Protein AF-A0A3F2RS57-F1 (afdb_monomer_lite)

Radius of gyration: 33.53 Å; chains: 1; bounding box: 95×56×109 Å

Secondary structure (DSSP, 8-state):
------------PPP--PPPGGGGGTTTHHHHHHHHHHHHHHHTSPPTTTT----PPP------PPPHHHHHHHHHHHHHSS-SPPPPHHHHTTSSGGGGTS-EEE-S--TT--TTSHHHHHHTSS---S---EEE-----PPPPEESSHHHHHHHHHHHTT-----PPP------------S--BTTHHHHHHHHHHHHHHTT---------GGGSSSHHHHHHHHHHH-SEEEEESSGGGGGGGGSPTT-EEEEEEPPTTT----HHHHHHHHTT-EEEEEE-EE-STT--EE-S-HHHHHHHHHHHHHHHHS---THHHH--------

Structure (mmCIF, N/CA/C/O backbone):
data_AF-A0A3F2RS57-F1
#
_entry.id   AF-A0A3F2RS57-F1
#
loop_
_atom_site.group_PDB
_atom_site.id
_atom_site.type_symbol
_atom_site.label_atom_id
_atom_site.label_alt_id
_atom_site.label_comp_id
_atom_site.label_asym_id
_atom_site.label_entity_id
_atom_site.label_seq_id
_atom_site.pdbx_PDB_ins_code
_atom_site.Cartn_x
_atom_site.Cartn_y
_atom_site.Cartn_z
_atom_site.occupancy
_atom_site.B_iso_or_equiv
_atom_site.auth_seq_id
_atom_site.auth_comp_id
_atom_site.auth_asym_id
_atom_site.auth_atom_id
_atom_site.pdbx_PDB_model_num
ATOM 1 N N . MET A 1 1 ? 60.320 33.462 55.297 1.00 36.06 1 MET A N 1
ATOM 2 C CA . MET A 1 1 ? 61.755 33.841 55.290 1.00 36.06 1 MET A CA 1
ATOM 3 C C . MET A 1 1 ? 62.545 32.790 56.055 1.00 36.06 1 MET A C 1
ATOM 5 O O . MET A 1 1 ? 61.996 32.330 57.049 1.00 36.06 1 MET A O 1
ATOM 9 N N . PRO A 1 2 ? 63.833 32.545 55.740 1.00 57.44 2 PRO A N 1
ATOM 10 C CA . PRO A 1 2 ? 64.515 32.447 54.433 1.00 57.44 2 PRO A CA 1
ATOM 11 C C . PRO A 1 2 ? 64.756 30.936 54.112 1.00 57.44 2 PRO A C 1
ATOM 13 O O . PRO A 1 2 ? 64.094 30.117 54.735 1.00 57.44 2 PRO A O 1
ATOM 16 N N . LYS A 1 3 ? 65.599 30.412 53.204 1.00 36.00 3 LYS A N 1
ATOM 17 C CA . LYS A 1 3 ? 66.447 30.862 52.063 1.00 36.00 3 LYS A CA 1
ATOM 18 C C . LYS A 1 3 ? 65.965 30.051 50.821 1.00 36.00 3 LYS A C 1
ATOM 20 O O . LYS A 1 3 ? 65.292 29.049 51.019 1.00 36.00 3 LYS A O 1
ATOM 25 N N . ALA A 1 4 ? 66.136 30.383 49.537 1.00 41.25 4 ALA A N 1
ATOM 26 C CA . ALA A 1 4 ? 67.162 31.093 48.757 1.00 41.25 4 ALA A CA 1
ATOM 27 C C . ALA A 1 4 ? 68.444 30.280 48.449 1.00 41.25 4 ALA A C 1
ATOM 29 O O . ALA A 1 4 ? 69.416 30.335 49.198 1.00 41.25 4 ALA A O 1
ATOM 30 N N . GLN A 1 5 ? 68.469 29.607 47.289 1.00 46.50 5 GLN A N 1
ATOM 31 C CA . GLN A 1 5 ? 69.702 29.260 46.570 1.00 46.50 5 GLN A CA 1
ATOM 32 C C . GLN A 1 5 ? 69.451 29.277 45.051 1.00 46.50 5 GLN A C 1
ATOM 34 O O . GLN A 1 5 ? 68.443 28.762 44.575 1.00 46.50 5 GLN A O 1
ATOM 39 N N . GLN A 1 6 ? 70.339 29.940 44.309 1.00 44.00 6 GLN A N 1
ATOM 40 C CA . GLN A 1 6 ? 70.284 30.103 42.851 1.00 44.00 6 GLN A CA 1
ATOM 41 C C . GLN A 1 6 ? 71.063 28.977 42.163 1.00 44.00 6 GLN A C 1
ATOM 43 O O . GLN A 1 6 ? 72.099 28.566 42.684 1.00 44.00 6 GLN A O 1
ATOM 48 N N . GLN A 1 7 ? 70.674 28.589 40.943 1.00 44.72 7 GLN A N 1
ATOM 49 C CA . GLN A 1 7 ? 71.626 27.990 40.006 1.00 44.72 7 GLN A CA 1
ATOM 50 C C . GLN A 1 7 ? 71.399 28.442 38.552 1.00 44.72 7 GLN A C 1
ATOM 52 O O . GLN A 1 7 ? 70.315 28.341 37.990 1.00 44.72 7 GLN A O 1
ATOM 57 N N . GLN A 1 8 ? 72.485 29.012 38.038 1.00 43.06 8 GLN A N 1
ATOM 58 C CA . GLN A 1 8 ? 72.816 29.601 36.739 1.00 43.06 8 GLN A CA 1
ATOM 59 C C . GLN A 1 8 ? 72.055 29.163 35.472 1.00 43.06 8 GLN A C 1
ATOM 61 O O . GLN A 1 8 ? 71.866 27.985 35.187 1.00 43.06 8 GLN A O 1
ATOM 66 N N . GLN A 1 9 ? 71.785 30.168 34.630 1.00 38.28 9 GLN A N 1
ATOM 67 C CA . GLN A 1 9 ? 71.567 30.022 33.188 1.00 38.28 9 GLN A CA 1
ATOM 68 C C . GLN A 1 9 ? 72.871 29.639 32.467 1.00 38.28 9 GLN A C 1
ATOM 70 O O . GLN A 1 9 ? 73.949 30.108 32.834 1.00 38.28 9 GLN A O 1
ATOM 75 N N . GLN A 1 10 ? 72.753 28.900 31.363 1.00 41.53 10 GLN A N 1
ATOM 76 C CA . GLN A 1 10 ? 73.762 28.867 30.304 1.00 41.53 10 GLN A CA 1
ATOM 77 C C . GLN A 1 10 ? 73.056 28.934 28.945 1.00 41.53 10 GLN A C 1
ATOM 79 O O . GLN A 1 10 ? 72.189 28.111 28.647 1.00 41.53 10 GLN A O 1
ATOM 84 N N . GLU A 1 11 ? 73.392 29.939 28.139 1.00 37.91 11 GLU A N 1
ATOM 85 C CA . GLU A 1 11 ? 72.826 30.126 26.802 1.00 37.91 11 GLU A CA 1
ATOM 86 C C . GLU A 1 11 ? 73.312 29.043 25.828 1.00 37.91 11 GLU A C 1
ATOM 88 O O . GLU A 1 11 ? 74.480 28.651 25.834 1.00 37.91 11 GLU A O 1
ATOM 93 N N . LYS A 1 12 ? 72.427 28.607 24.925 1.00 41.34 12 LYS A N 1
ATOM 94 C CA . LYS A 1 12 ? 72.785 27.814 23.742 1.00 41.34 12 LYS A CA 1
ATOM 95 C C . LYS A 1 12 ? 72.297 28.529 22.487 1.00 41.34 12 LYS A C 1
ATOM 97 O O . LYS A 1 12 ? 71.120 28.859 22.375 1.00 41.34 12 LYS A O 1
ATOM 102 N N . GLN A 1 13 ? 73.219 28.765 21.557 1.00 39.66 13 GLN A N 1
ATOM 103 C CA . GLN A 1 13 ? 72.961 29.463 20.297 1.00 39.66 13 GLN A CA 1
ATOM 104 C C . GLN A 1 13 ? 72.002 28.679 19.376 1.00 39.66 13 GLN A C 1
ATOM 106 O O . GLN A 1 13 ? 72.005 27.444 19.401 1.00 39.66 13 GLN A O 1
ATOM 111 N N . PRO A 1 14 ? 71.212 29.366 18.527 1.00 42.69 14 PRO A N 1
ATOM 112 C CA . PRO A 1 14 ? 70.290 28.718 17.601 1.00 42.69 14 PRO A CA 1
ATOM 113 C C . PRO A 1 14 ? 71.031 28.073 16.421 1.00 42.69 14 PRO A C 1
ATOM 115 O O . PRO A 1 14 ? 71.817 28.710 15.720 1.00 42.69 14 PRO A O 1
ATOM 118 N N . GLN A 1 15 ? 70.747 26.794 16.179 1.00 43.09 15 GLN A N 1
ATOM 119 C CA . GLN A 1 15 ? 71.392 25.999 15.137 1.00 43.09 15 GLN A CA 1
ATOM 120 C C . GLN A 1 15 ? 70.701 26.215 13.778 1.00 43.09 15 GLN A C 1
ATOM 122 O O . GLN A 1 15 ? 69.497 26.015 13.626 1.00 43.09 15 GLN A O 1
ATOM 127 N N . GLN A 1 16 ? 71.470 26.651 12.780 1.00 44.34 16 GLN A N 1
ATOM 128 C CA . GLN A 1 16 ? 70.960 27.087 11.478 1.00 44.34 16 GLN A CA 1
ATOM 129 C C . GLN A 1 16 ? 70.598 25.880 10.586 1.00 44.34 16 GLN A C 1
ATOM 131 O O . GLN A 1 16 ? 71.472 25.239 9.999 1.00 44.34 16 GLN A O 1
ATOM 136 N N . ASN A 1 17 ? 69.305 25.555 10.480 1.00 45.09 17 ASN A N 1
ATOM 137 C CA . ASN A 1 17 ? 68.828 24.414 9.690 1.00 45.09 17 ASN A CA 1
ATOM 138 C C . ASN A 1 17 ? 69.046 24.621 8.181 1.00 45.09 17 ASN A C 1
ATOM 140 O O . ASN A 1 17 ? 68.380 25.436 7.543 1.00 45.09 17 ASN A O 1
ATOM 144 N N . ARG A 1 18 ? 69.940 23.818 7.588 1.00 46.75 18 ARG A N 1
ATOM 145 C CA . ARG A 1 18 ? 70.064 23.674 6.131 1.00 46.75 18 ARG A CA 1
ATOM 146 C C . ARG A 1 18 ? 68.940 22.781 5.608 1.00 46.75 18 ARG A C 1
ATOM 148 O O . ARG A 1 18 ? 68.844 21.620 6.000 1.00 46.75 18 ARG A O 1
ATOM 155 N N . THR A 1 19 ? 68.122 23.294 4.694 1.00 49.72 19 THR A N 1
ATOM 156 C CA . THR A 1 19 ? 67.094 22.500 4.011 1.00 49.72 19 THR A CA 1
ATOM 157 C C . THR A 1 19 ? 67.734 21.473 3.062 1.00 49.72 19 THR A C 1
ATOM 159 O O . THR A 1 19 ? 68.654 21.809 2.310 1.00 49.72 19 THR A O 1
ATOM 162 N N . PRO A 1 20 ? 67.290 20.203 3.078 1.00 48.12 20 PRO A N 1
ATOM 163 C CA . PRO A 1 20 ? 67.922 19.149 2.293 1.00 48.12 20 PRO A CA 1
ATOM 164 C C . PRO A 1 20 ? 67.425 19.148 0.833 1.00 48.12 20 PRO A C 1
ATOM 166 O O . PRO A 1 20 ? 66.230 19.232 0.553 1.00 48.12 20 PRO A O 1
ATOM 169 N N . ARG A 1 21 ? 68.362 19.018 -0.117 1.00 50.19 21 ARG A N 1
ATOM 170 C CA . ARG A 1 21 ? 68.172 19.240 -1.571 1.00 50.19 21 ARG A CA 1
ATOM 171 C C . ARG A 1 21 ? 67.179 18.315 -2.308 1.00 50.19 21 ARG A C 1
ATOM 173 O O . ARG A 1 21 ? 66.952 18.530 -3.493 1.00 50.19 21 ARG A O 1
ATOM 180 N N . TRP A 1 22 ? 66.582 17.314 -1.661 1.00 46.69 22 TRP A N 1
ATOM 181 C CA . TRP A 1 22 ? 65.703 16.333 -2.325 1.00 46.69 22 TRP A CA 1
ATOM 182 C C . TRP A 1 22 ? 64.277 16.841 -2.599 1.00 46.69 22 TRP A C 1
ATOM 184 O O . TRP A 1 22 ? 63.597 16.308 -3.472 1.00 46.69 22 TRP A O 1
ATOM 194 N N . ILE A 1 23 ? 63.837 17.913 -1.930 1.00 48.78 23 ILE A N 1
ATOM 195 C CA . ILE A 1 23 ? 62.472 18.458 -2.077 1.00 48.78 23 ILE A CA 1
ATOM 196 C C . ILE A 1 23 ? 62.206 19.019 -3.494 1.00 48.78 23 ILE A C 1
ATOM 198 O O . ILE A 1 23 ? 61.062 19.035 -3.943 1.00 48.78 23 ILE A O 1
ATOM 202 N N . GLN A 1 24 ? 63.241 19.403 -4.254 1.00 49.84 24 GLN A N 1
ATOM 203 C CA . GLN A 1 24 ? 63.070 19.924 -5.621 1.00 49.84 24 GLN A CA 1
ATOM 204 C C . GLN A 1 24 ? 62.704 18.861 -6.677 1.00 49.84 24 GLN A C 1
ATOM 206 O O . GLN A 1 24 ? 62.283 19.231 -7.769 1.00 49.84 24 GLN A O 1
ATOM 211 N N . LEU A 1 25 ? 62.798 17.559 -6.372 1.00 49.66 25 LEU A N 1
ATOM 212 C CA . LEU A 1 25 ? 62.450 16.489 -7.323 1.00 49.66 25 LEU A CA 1
ATOM 213 C C . LEU A 1 25 ? 60.965 16.082 -7.307 1.00 49.66 25 LEU A C 1
ATOM 215 O O . LEU A 1 25 ? 60.501 15.461 -8.260 1.00 49.66 25 LEU A O 1
ATOM 219 N N . LEU A 1 26 ? 60.195 16.456 -6.278 1.00 49.38 26 LEU A N 1
ATOM 220 C CA . LEU A 1 26 ? 58.795 16.024 -6.127 1.00 49.38 26 LEU A CA 1
ATOM 221 C C . LEU A 1 26 ? 57.762 16.925 -6.828 1.00 49.38 26 LEU A C 1
ATOM 223 O O . LEU A 1 26 ? 56.615 16.519 -6.987 1.00 49.38 26 LEU A O 1
ATOM 227 N N . ILE A 1 27 ? 58.150 18.123 -7.280 1.00 52.56 27 ILE A N 1
ATOM 228 C CA . ILE A 1 27 ? 57.220 19.102 -7.879 1.00 52.56 27 ILE A CA 1
ATOM 229 C C . ILE A 1 27 ? 57.156 18.981 -9.417 1.00 52.56 27 ILE A C 1
ATOM 231 O O . ILE A 1 27 ? 56.137 19.311 -10.018 1.00 52.56 27 ILE A O 1
ATOM 235 N N . GLY A 1 28 ? 58.199 18.452 -10.072 1.00 48.34 28 GLY A N 1
ATOM 236 C CA . GLY A 1 28 ? 58.236 18.295 -11.538 1.00 48.34 28 GLY A CA 1
ATOM 237 C C . GLY A 1 28 ? 57.510 17.055 -12.085 1.00 48.34 28 GLY A C 1
ATOM 238 O O . GLY A 1 28 ? 56.995 17.084 -13.201 1.00 48.34 28 GLY A O 1
ATOM 239 N N . GLY A 1 29 ? 57.437 15.971 -11.306 1.00 54.91 29 GLY A N 1
ATOM 240 C CA . GLY A 1 29 ? 56.865 14.686 -11.739 1.00 54.91 29 GLY A CA 1
ATOM 241 C C . GLY A 1 29 ? 55.385 14.716 -12.172 1.00 54.91 29 GLY A C 1
ATOM 242 O O . GLY A 1 29 ? 55.075 14.186 -13.243 1.00 54.91 29 GLY A O 1
ATOM 243 N N . PRO A 1 30 ? 54.459 15.340 -11.411 1.00 61.44 30 PRO A N 1
ATOM 244 C CA . PRO A 1 30 ? 53.021 15.257 -11.700 1.00 61.44 30 PRO A CA 1
ATOM 245 C C . PRO A 1 30 ? 52.613 15.900 -13.032 1.00 61.44 30 PRO A C 1
ATOM 247 O O . PRO A 1 30 ? 51.703 15.414 -13.708 1.00 61.44 30 PRO A O 1
ATOM 250 N N . VAL A 1 31 ? 53.300 16.975 -13.434 1.00 65.94 31 VAL A N 1
ATOM 251 C CA . VAL A 1 31 ? 52.982 17.731 -14.657 1.00 65.94 31 VAL A CA 1
ATOM 252 C C . VAL A 1 31 ? 53.364 16.928 -15.901 1.00 65.94 31 VAL A C 1
ATOM 254 O O . VAL A 1 31 ? 52.567 16.818 -16.830 1.00 65.94 31 VAL A O 1
ATOM 257 N N . VAL A 1 32 ? 54.544 16.297 -15.898 1.00 66.44 32 VAL A N 1
ATOM 258 C CA . VAL A 1 32 ? 55.024 15.479 -17.026 1.00 66.44 32 VAL A CA 1
ATOM 259 C C . VAL A 1 32 ? 54.129 14.255 -17.245 1.00 66.44 32 VAL A C 1
ATOM 261 O O . VAL A 1 32 ? 53.768 13.957 -18.383 1.00 66.44 32 VAL A O 1
ATOM 264 N N . ILE A 1 33 ? 53.702 13.589 -16.165 1.00 70.31 33 ILE A N 1
ATOM 265 C CA . ILE A 1 33 ? 52.780 12.441 -16.237 1.00 70.31 33 ILE A CA 1
ATOM 266 C C . ILE A 1 33 ? 51.409 12.870 -16.785 1.00 70.31 33 ILE A C 1
ATOM 268 O O . ILE A 1 33 ? 50.858 12.193 -17.652 1.00 70.31 33 ILE A O 1
ATOM 272 N N . SER A 1 34 ? 50.887 14.020 -16.346 1.00 71.94 34 SER A N 1
ATOM 273 C CA . SER A 1 34 ? 49.603 14.558 -16.826 1.00 71.94 34 SER A CA 1
ATOM 274 C C . SER A 1 34 ? 49.615 14.870 -18.328 1.00 71.94 34 SER A C 1
ATOM 276 O O . SER A 1 34 ? 48.661 14.543 -19.033 1.00 71.94 34 SER A O 1
ATOM 278 N N . VAL A 1 35 ? 50.708 15.449 -18.842 1.00 74.75 35 VAL A N 1
ATOM 279 C CA . VAL A 1 35 ? 50.864 15.748 -20.277 1.00 74.75 35 VAL A CA 1
ATOM 280 C C . VAL A 1 35 ? 50.983 14.464 -21.108 1.00 74.75 35 VAL A C 1
ATOM 282 O O . VAL A 1 35 ? 50.328 14.346 -22.143 1.00 74.75 35 VAL A O 1
ATOM 285 N N . LEU A 1 36 ? 51.746 13.469 -20.640 1.00 72.81 36 LEU A N 1
ATOM 286 C CA . LEU A 1 36 ? 51.859 12.163 -21.304 1.00 72.81 36 LEU A CA 1
ATOM 287 C C . LEU A 1 36 ? 50.520 11.414 -21.357 1.00 72.81 36 LEU A C 1
ATOM 289 O O . LEU A 1 36 ? 50.170 10.870 -22.404 1.00 72.81 36 LEU A O 1
ATOM 293 N N . MET A 1 37 ? 49.741 11.434 -20.271 1.00 74.88 37 MET A N 1
ATOM 294 C CA . MET A 1 37 ? 48.392 10.857 -20.244 1.00 74.88 37 MET A CA 1
ATOM 295 C C . MET A 1 37 ? 47.454 11.531 -21.252 1.00 74.88 37 MET A C 1
ATOM 297 O O . MET A 1 37 ? 46.731 10.829 -21.956 1.00 74.88 37 MET A O 1
ATOM 301 N N . PHE A 1 38 ? 47.495 12.862 -21.383 1.00 73.94 38 PHE A N 1
ATOM 302 C CA . PHE A 1 38 ? 46.682 13.588 -22.368 1.00 73.94 38 PHE A CA 1
ATOM 303 C C . PHE A 1 38 ? 47.055 13.256 -23.819 1.00 73.94 38 PHE A C 1
ATOM 305 O O . PHE A 1 38 ? 46.165 13.077 -24.650 1.00 73.94 38 PHE A O 1
ATOM 312 N N . ILE A 1 39 ? 48.350 13.129 -24.128 1.00 73.56 39 ILE A N 1
ATOM 313 C CA . ILE A 1 39 ? 48.823 12.741 -25.469 1.00 73.56 39 ILE A CA 1
ATOM 314 C C . ILE A 1 39 ? 48.379 11.308 -25.800 1.00 73.56 39 ILE A C 1
ATOM 316 O O . ILE A 1 39 ? 47.852 11.069 -26.887 1.00 73.56 39 ILE A O 1
ATOM 320 N N . LEU A 1 40 ? 48.513 10.372 -24.853 1.00 72.31 40 LEU A N 1
ATOM 321 C CA . LEU A 1 40 ? 48.068 8.985 -25.027 1.00 72.31 40 LEU A CA 1
ATOM 322 C C . LEU A 1 40 ? 46.546 8.883 -25.222 1.00 72.31 40 LEU A C 1
ATOM 324 O O . LEU A 1 40 ? 46.099 8.147 -26.105 1.00 72.31 40 LEU A O 1
ATOM 328 N N . LEU A 1 41 ? 45.754 9.668 -24.481 1.00 68.81 41 LEU A N 1
ATOM 329 C CA . LEU A 1 41 ? 44.302 9.751 -24.681 1.00 68.81 41 LEU A CA 1
ATOM 330 C C . LEU A 1 41 ? 43.946 10.270 -26.082 1.00 68.81 41 LEU A C 1
ATOM 332 O O . LEU A 1 41 ? 43.021 9.760 -26.711 1.00 68.81 41 LEU A O 1
ATOM 336 N N . TRP A 1 42 ? 44.698 11.249 -26.594 1.00 63.44 42 TRP A N 1
ATOM 337 C CA . TRP A 1 42 ? 44.465 11.818 -27.923 1.00 63.44 42 TRP A CA 1
ATOM 338 C C . TRP A 1 42 ? 44.788 10.823 -29.047 1.00 63.44 42 TRP A C 1
ATOM 340 O O . TRP A 1 42 ? 44.065 10.767 -30.039 1.00 63.44 42 TRP A O 1
ATOM 350 N N . THR A 1 43 ? 45.826 9.994 -28.885 1.00 70.00 43 THR A N 1
ATOM 351 C CA . THR A 1 43 ? 46.166 8.931 -29.853 1.00 70.00 43 THR A CA 1
ATOM 352 C C . THR A 1 43 ? 45.224 7.723 -29.820 1.00 70.00 43 THR A C 1
ATOM 354 O O . THR A 1 43 ? 45.197 6.957 -30.778 1.00 70.00 43 THR A O 1
ATOM 357 N N . MET A 1 44 ? 44.444 7.558 -28.747 1.00 61.25 44 MET A N 1
ATOM 358 C CA . MET A 1 44 ? 43.451 6.483 -28.595 1.00 61.25 44 MET A CA 1
ATOM 359 C C . MET A 1 44 ? 42.048 6.867 -29.094 1.00 61.25 44 MET A C 1
ATOM 361 O O . MET A 1 44 ? 41.158 6.018 -29.139 1.00 61.25 44 MET A O 1
ATOM 365 N N . LEU A 1 45 ? 41.828 8.122 -29.503 1.00 55.78 45 LEU A N 1
ATOM 366 C CA . LEU A 1 45 ? 40.592 8.524 -30.175 1.00 55.78 45 LEU A CA 1
ATOM 367 C C . LEU A 1 45 ? 40.587 7.996 -31.623 1.00 55.78 45 LEU A C 1
ATOM 369 O O . LEU A 1 45 ? 41.501 8.327 -32.383 1.00 55.78 45 LEU A O 1
ATOM 373 N N . PRO A 1 46 ? 39.562 7.229 -32.053 1.00 53.47 46 PRO A N 1
ATOM 374 C CA . PRO A 1 46 ? 39.474 6.741 -33.426 1.00 53.47 46 PRO A CA 1
ATOM 375 C C . PRO A 1 46 ? 39.526 7.896 -34.431 1.00 53.47 46 PRO A C 1
ATOM 377 O O . PRO A 1 46 ? 38.752 8.854 -34.344 1.00 53.47 46 PRO A O 1
ATOM 380 N N . GLY A 1 47 ? 40.436 7.805 -35.403 1.00 52.84 47 GLY A N 1
ATOM 381 C CA . GLY A 1 47 ? 40.627 8.851 -36.403 1.00 52.84 47 GLY A CA 1
ATOM 382 C C . GLY A 1 47 ? 39.334 9.159 -37.167 1.00 52.84 47 GLY A C 1
ATOM 383 O O . GLY A 1 47 ? 38.664 8.256 -37.669 1.00 52.84 47 GLY A O 1
ATOM 384 N N . ARG A 1 48 ? 39.005 10.451 -37.319 1.00 50.56 48 ARG A N 1
ATOM 385 C CA . ARG A 1 48 ? 37.809 10.961 -38.032 1.00 50.56 48 ARG A CA 1
ATOM 386 C C . ARG A 1 48 ? 37.822 10.726 -39.563 1.00 50.56 48 ARG A C 1
ATOM 388 O O . ARG A 1 48 ? 37.269 11.524 -40.313 1.00 50.56 48 ARG A O 1
ATOM 395 N N . GLN A 1 49 ? 38.441 9.650 -40.045 1.00 47.41 49 GLN A N 1
ATOM 396 C CA . GLN A 1 49 ? 38.533 9.296 -41.468 1.00 47.41 49 GLN A CA 1
ATOM 397 C C . GLN A 1 49 ? 37.613 8.136 -41.894 1.00 47.41 49 GLN A C 1
ATOM 399 O O . GLN A 1 49 ? 37.498 7.877 -43.086 1.00 47.41 49 GLN A O 1
ATOM 404 N N . SER A 1 50 ? 36.865 7.510 -40.975 1.00 43.59 50 SER A N 1
ATOM 405 C CA . SER A 1 50 ? 35.893 6.448 -41.322 1.00 43.59 50 SER A CA 1
ATOM 406 C C . SER A 1 50 ? 34.541 6.960 -41.877 1.00 43.59 50 SER A C 1
ATOM 408 O O . SER A 1 50 ? 33.646 6.177 -42.171 1.00 43.59 50 SER A O 1
ATOM 410 N N . LEU A 1 51 ? 34.356 8.279 -42.040 1.00 47.47 51 LEU A N 1
ATOM 411 C CA . LEU A 1 51 ? 33.071 8.894 -42.440 1.00 47.47 51 LEU A CA 1
ATOM 412 C C . LEU A 1 51 ? 32.949 9.252 -43.937 1.00 47.47 51 LEU A C 1
ATOM 414 O O . LEU A 1 51 ? 32.096 10.056 -44.308 1.00 47.47 51 LEU A O 1
ATOM 418 N N . ARG A 1 52 ? 33.773 8.661 -44.815 1.00 46.00 52 ARG A N 1
ATOM 419 C CA . ARG A 1 52 ? 33.591 8.726 -46.284 1.00 46.00 52 ARG A CA 1
ATOM 420 C C . ARG A 1 52 ? 33.877 7.396 -46.989 1.00 46.00 52 ARG A C 1
ATOM 422 O O . ARG A 1 52 ? 34.616 7.344 -47.967 1.00 46.00 52 ARG A O 1
ATOM 429 N N . GLY A 1 53 ? 33.235 6.327 -46.525 1.00 35.97 53 GLY A N 1
ATOM 430 C CA . GLY A 1 53 ? 32.952 5.177 -47.382 1.00 35.97 53 GLY A CA 1
ATOM 431 C C . GLY A 1 53 ? 31.686 5.450 -48.191 1.00 35.97 53 GLY A C 1
ATOM 432 O O . GLY A 1 53 ? 30.591 5.379 -47.639 1.00 35.97 53 GLY A O 1
ATOM 433 N N . VAL A 1 54 ? 31.814 5.770 -49.483 1.00 48.16 54 VAL A N 1
ATOM 434 C CA . VAL A 1 54 ? 30.663 5.755 -50.403 1.00 48.16 54 VAL A CA 1
ATOM 435 C C . VAL A 1 54 ? 30.343 4.294 -50.693 1.00 48.16 54 VAL A C 1
ATOM 437 O O . VAL A 1 54 ? 30.922 3.684 -51.588 1.00 48.16 54 VAL A O 1
ATOM 440 N N . ILE A 1 55 ? 29.456 3.721 -49.885 1.00 39.75 55 ILE A N 1
ATOM 441 C CA . ILE A 1 55 ? 28.876 2.405 -50.136 1.00 39.75 55 ILE A CA 1
ATOM 442 C C . ILE A 1 55 ? 27.619 2.644 -50.968 1.00 39.75 55 ILE A C 1
ATOM 444 O O . ILE A 1 55 ? 26.657 3.239 -50.482 1.00 39.75 55 ILE A O 1
ATOM 448 N N . SER A 1 56 ? 27.638 2.210 -52.230 1.00 41.56 56 SER A N 1
ATOM 449 C CA . SER A 1 56 ? 26.427 2.145 -53.050 1.00 41.56 56 SER A CA 1
ATOM 450 C C . SER A 1 56 ? 25.376 1.319 -52.305 1.00 41.56 56 SER A C 1
ATOM 452 O O . SER A 1 56 ? 25.725 0.240 -51.817 1.00 41.56 56 SER A O 1
ATOM 454 N N . PRO A 1 57 ? 24.118 1.780 -52.192 1.00 38.66 57 PRO A N 1
ATOM 455 C CA . PRO A 1 57 ? 23.108 1.017 -51.479 1.00 38.66 57 PRO A CA 1
ATOM 456 C C . PRO A 1 57 ? 22.937 -0.341 -52.174 1.00 38.66 57 PRO A C 1
ATOM 458 O O . PRO A 1 57 ? 22.723 -0.364 -53.391 1.00 38.66 57 PRO A O 1
ATOM 461 N N . PRO A 1 58 ? 23.028 -1.476 -51.454 1.00 44.34 58 PRO A N 1
ATOM 462 C CA . PRO A 1 58 ? 22.506 -2.715 -51.999 1.00 44.34 58 PRO A CA 1
ATOM 463 C C . PRO A 1 58 ? 21.019 -2.491 -52.265 1.00 44.34 58 PRO A C 1
ATOM 465 O O . PRO A 1 58 ? 20.330 -1.882 -51.443 1.00 44.34 58 PRO A O 1
ATOM 468 N N . THR A 1 59 ? 20.530 -2.959 -53.412 1.00 43.03 59 THR A N 1
ATOM 469 C CA . THR A 1 59 ? 19.110 -2.890 -53.765 1.00 43.03 59 THR A CA 1
ATOM 470 C C . THR A 1 59 ? 18.332 -3.801 -52.822 1.00 43.03 59 THR A C 1
ATOM 472 O O . THR A 1 59 ? 18.089 -4.971 -53.115 1.00 43.03 59 THR A O 1
ATOM 475 N N . LEU A 1 60 ? 18.010 -3.272 -51.644 1.00 40.94 60 LEU A N 1
ATOM 476 C CA . LEU A 1 60 ? 17.209 -3.938 -50.640 1.00 40.94 60 LEU A CA 1
ATOM 477 C C . LEU A 1 60 ? 15.827 -4.139 -51.250 1.00 40.94 60 LEU A C 1
ATOM 479 O O . LEU A 1 60 ? 15.088 -3.184 -51.484 1.00 40.94 60 LEU A O 1
ATOM 483 N N . LEU A 1 61 ? 15.497 -5.400 -51.521 1.00 40.75 61 LEU A N 1
ATOM 484 C CA . LEU A 1 61 ? 14.112 -5.807 -51.649 1.00 40.75 61 LEU A CA 1
ATOM 485 C C . LEU A 1 61 ? 13.507 -5.595 -50.260 1.00 40.75 61 LEU A C 1
ATOM 487 O O . LEU A 1 61 ? 13.669 -6.433 -49.374 1.00 40.75 61 LEU A O 1
ATOM 491 N N . GLU A 1 62 ? 12.924 -4.416 -50.058 1.00 42.47 62 GLU A N 1
ATOM 492 C CA . GLU A 1 62 ? 12.385 -3.950 -48.786 1.00 42.47 62 GLU A CA 1
ATOM 493 C C . GLU A 1 62 ? 11.126 -4.760 -48.464 1.00 42.47 62 GLU A C 1
ATOM 495 O O . GLU A 1 62 ? 9.990 -4.357 -48.702 1.00 42.47 62 GLU A O 1
ATOM 500 N N . SER A 1 63 ? 11.345 -5.983 -47.978 1.00 46.09 63 SER A N 1
ATOM 501 C CA . SER A 1 63 ? 10.296 -6.813 -47.416 1.00 46.09 63 SER A CA 1
ATOM 502 C C . SER A 1 63 ? 9.620 -6.011 -46.316 1.00 46.09 63 SER A C 1
ATOM 504 O O . SER A 1 63 ? 10.311 -5.559 -45.401 1.00 46.09 63 SER A O 1
ATOM 506 N N . HIS A 1 64 ? 8.294 -5.882 -46.394 1.00 50.59 64 HIS A N 1
ATOM 507 C CA . HIS A 1 64 ? 7.438 -5.310 -45.356 1.00 50.59 64 HIS A CA 1
ATOM 508 C C . HIS A 1 64 ? 7.506 -6.150 -44.063 1.00 50.59 64 HIS A C 1
ATOM 510 O O . HIS A 1 64 ? 6.549 -6.823 -43.686 1.00 50.59 64 HIS A O 1
ATOM 516 N N . LEU A 1 65 ? 8.655 -6.138 -43.390 1.00 53.41 65 LEU A N 1
ATOM 517 C CA . LEU A 1 65 ? 8.801 -6.602 -42.023 1.00 53.41 65 LEU A CA 1
ATOM 518 C C . LEU A 1 65 ? 8.089 -5.568 -41.149 1.00 53.41 65 LEU A C 1
ATOM 520 O O . LEU A 1 65 ? 8.478 -4.398 -41.169 1.00 53.41 65 LEU A O 1
ATOM 524 N N . PRO A 1 66 ? 7.019 -5.952 -40.437 1.00 57.72 66 PRO A N 1
ATOM 525 C CA . PRO A 1 66 ? 6.264 -5.000 -39.650 1.00 57.72 66 PRO A CA 1
ATOM 526 C C . PRO A 1 66 ? 7.136 -4.479 -38.504 1.00 57.72 66 PRO A C 1
ATOM 528 O O . PRO A 1 66 ? 7.676 -5.248 -37.709 1.00 57.72 66 PRO A O 1
ATOM 531 N N . ASP A 1 67 ? 7.279 -3.158 -38.443 1.00 74.50 67 ASP A N 1
ATOM 532 C CA . ASP A 1 67 ? 7.978 -2.469 -37.361 1.00 74.50 67 ASP A CA 1
ATOM 533 C C . ASP A 1 67 ? 7.314 -2.747 -35.999 1.00 74.50 67 ASP A C 1
ATOM 535 O O . ASP A 1 67 ? 6.095 -2.946 -35.918 1.00 74.50 67 ASP A O 1
ATOM 539 N N . LEU A 1 68 ? 8.103 -2.742 -34.918 1.00 67.44 68 LEU A N 1
ATOM 540 C CA . LEU A 1 68 ? 7.607 -3.075 -33.580 1.00 67.44 68 LEU A CA 1
ATOM 541 C C . LEU A 1 68 ? 6.458 -2.159 -33.149 1.00 67.44 68 LEU A C 1
ATOM 543 O O . LEU A 1 68 ? 5.476 -2.631 -32.572 1.00 67.44 68 LEU A O 1
ATOM 547 N N . HIS A 1 69 ? 6.550 -0.863 -33.457 1.00 67.12 69 HIS A N 1
ATOM 548 C CA . HIS A 1 69 ? 5.482 0.075 -33.145 1.00 67.12 69 HIS A CA 1
ATOM 549 C C . HIS A 1 69 ? 4.194 -0.288 -33.898 1.00 67.12 69 HIS A C 1
ATOM 551 O O . HIS A 1 69 ? 3.119 -0.287 -33.301 1.00 67.12 69 HIS A O 1
ATOM 557 N N . THR A 1 70 ? 4.290 -0.674 -35.173 1.00 71.44 70 THR A N 1
ATOM 558 C CA . THR A 1 70 ? 3.135 -1.092 -35.984 1.00 71.44 70 THR A CA 1
ATOM 559 C C . THR A 1 70 ? 2.443 -2.325 -35.403 1.00 71.44 70 THR A C 1
ATOM 561 O O . THR A 1 70 ? 1.224 -2.306 -35.257 1.00 71.44 70 THR A O 1
ATOM 564 N N . LEU A 1 71 ? 3.191 -3.355 -34.986 1.00 67.31 71 LEU A N 1
ATOM 565 C CA . LEU A 1 71 ? 2.616 -4.552 -34.348 1.00 67.31 71 LEU A CA 1
ATOM 566 C C . LEU A 1 71 ? 1.933 -4.243 -33.008 1.00 67.31 71 LEU A C 1
ATOM 568 O O . LEU A 1 71 ? 0.832 -4.727 -32.744 1.00 67.31 71 LEU A O 1
ATOM 572 N N . VAL A 1 72 ? 2.545 -3.394 -32.175 1.00 62.88 72 VAL A N 1
ATOM 573 C CA . VAL A 1 72 ? 1.953 -2.968 -30.895 1.00 62.88 72 VAL A CA 1
ATOM 574 C C . VAL A 1 72 ? 0.666 -2.162 -31.109 1.00 62.88 72 VAL A C 1
ATOM 576 O O . VAL A 1 72 ? -0.298 -2.345 -30.364 1.00 62.88 72 VAL A O 1
ATOM 579 N N . GLN A 1 73 ? 0.615 -1.289 -32.120 1.00 66.50 73 GLN A N 1
ATOM 580 C CA . GLN A 1 73 ? -0.595 -0.521 -32.439 1.00 66.50 73 GLN A CA 1
ATOM 581 C C . GLN A 1 73 ? -1.678 -1.386 -33.100 1.00 66.50 73 GLN A C 1
ATOM 583 O O . GLN A 1 73 ? -2.853 -1.213 -32.789 1.00 66.50 73 GLN A O 1
ATOM 588 N N . GLN A 1 74 ? -1.310 -2.350 -33.951 1.00 68.38 74 GLN A N 1
ATOM 589 C CA . GLN A 1 74 ? -2.266 -3.285 -34.547 1.00 68.38 74 GLN A CA 1
ATOM 590 C C . GLN A 1 74 ? -2.996 -4.088 -33.461 1.00 68.38 74 GLN A C 1
ATOM 592 O O . GLN A 1 74 ? -4.224 -4.057 -33.420 1.00 68.38 74 GLN A O 1
ATOM 597 N N . ARG A 1 75 ? -2.263 -4.697 -32.514 1.00 64.38 75 ARG A N 1
ATOM 598 C CA . ARG A 1 75 ? -2.873 -5.455 -31.406 1.00 64.38 75 ARG A CA 1
ATOM 599 C C . ARG A 1 75 ? -3.786 -4.588 -30.531 1.00 64.38 75 ARG A C 1
ATOM 601 O O . ARG A 1 75 ? -4.837 -5.042 -30.087 1.00 64.38 75 ARG A O 1
ATOM 608 N N . ARG A 1 76 ? -3.410 -3.323 -30.290 1.00 60.47 76 ARG A N 1
ATOM 609 C CA . ARG A 1 76 ? -4.277 -2.360 -29.586 1.00 60.47 76 ARG A CA 1
ATOM 610 C C . ARG A 1 76 ? -5.586 -2.139 -30.336 1.00 60.47 76 ARG A C 1
ATOM 612 O O . ARG A 1 76 ? -6.640 -2.197 -29.714 1.00 60.47 76 ARG A O 1
ATOM 619 N N . ASN A 1 77 ? -5.528 -1.930 -31.647 1.00 63.59 77 ASN A N 1
ATOM 620 C CA . ASN A 1 77 ? -6.722 -1.706 -32.458 1.00 63.59 77 ASN A CA 1
ATOM 621 C C . ASN A 1 77 ? -7.611 -2.960 -32.517 1.00 63.59 77 ASN A C 1
ATOM 623 O O . ASN A 1 77 ? -8.820 -2.841 -32.359 1.00 63.59 77 ASN A O 1
ATOM 627 N N . GLU A 1 78 ? -7.027 -4.154 -32.650 1.00 61.88 78 GLU A N 1
ATOM 628 C CA . GLU A 1 78 ? -7.753 -5.433 -32.599 1.00 61.88 78 GLU A CA 1
ATOM 629 C C . GLU A 1 78 ? -8.493 -5.615 -31.261 1.00 61.88 78 GLU A C 1
ATOM 631 O O . GLU A 1 78 ? -9.666 -5.981 -31.254 1.00 61.88 78 GLU A O 1
ATOM 636 N N . SER A 1 79 ? -7.868 -5.251 -30.133 1.00 53.12 79 SER A N 1
ATOM 637 C CA . SER A 1 79 ? -8.505 -5.323 -28.805 1.00 53.12 79 SER A CA 1
ATOM 638 C C . SER A 1 79 ? -9.682 -4.355 -28.593 1.00 53.12 79 SER A C 1
ATOM 640 O O . SER A 1 79 ? -10.461 -4.547 -27.664 1.00 53.12 79 SER A O 1
ATOM 642 N N . VAL A 1 80 ? -9.831 -3.332 -29.444 1.00 50.56 80 VAL A N 1
ATOM 643 C CA . VAL A 1 80 ? -10.896 -2.312 -29.357 1.00 50.56 80 VAL A CA 1
ATOM 644 C C . VAL A 1 80 ? -12.133 -2.683 -30.192 1.00 50.56 80 VAL A C 1
ATOM 646 O O . VAL A 1 80 ? -13.200 -2.120 -29.977 1.00 50.56 80 VAL A O 1
ATOM 649 N N . VAL A 1 81 ? -12.026 -3.651 -31.112 1.00 46.84 81 VAL A N 1
ATOM 650 C CA . VAL A 1 81 ? -13.134 -4.076 -31.999 1.00 46.84 81 VAL A CA 1
ATOM 651 C C . VAL A 1 81 ? -14.084 -5.089 -31.327 1.00 46.84 81 VAL A C 1
ATOM 653 O O . VAL A 1 81 ? -15.144 -5.398 -31.865 1.00 46.84 81 VAL A O 1
ATOM 656 N N . SER A 1 82 ? -13.758 -5.573 -30.125 1.00 46.00 82 SER A N 1
ATOM 657 C CA . SER A 1 82 ? -14.699 -6.331 -29.291 1.00 46.00 82 SER A CA 1
ATOM 658 C C . SER A 1 82 ? -15.659 -5.369 -28.582 1.00 46.00 82 SER A C 1
ATOM 660 O O . SER A 1 82 ? -15.323 -4.819 -27.533 1.00 46.00 82 SER A O 1
ATOM 662 N N . ASP A 1 83 ? -16.848 -5.167 -29.156 1.00 40.81 83 ASP A N 1
ATOM 663 C CA . ASP A 1 83 ? -17.891 -4.283 -28.620 1.00 40.81 83 ASP A CA 1
ATOM 664 C C . ASP A 1 83 ? -18.240 -4.591 -27.151 1.00 40.81 83 ASP A C 1
ATOM 666 O O . ASP A 1 83 ? -18.851 -5.611 -26.847 1.00 40.81 83 ASP A O 1
ATOM 670 N N . GLY A 1 84 ? -17.912 -3.651 -26.258 1.00 40.62 84 GLY A N 1
ATOM 671 C CA . GLY A 1 84 ? -18.724 -3.221 -25.107 1.00 40.62 84 GLY A CA 1
ATOM 672 C C . GLY A 1 84 ? -19.074 -4.190 -23.964 1.00 40.62 84 GLY A C 1
ATOM 673 O O . GLY A 1 84 ? -19.471 -3.703 -22.904 1.00 40.62 84 GLY A O 1
ATOM 674 N N . GLU A 1 85 ? -18.951 -5.507 -24.119 1.00 38.47 85 GLU A N 1
ATOM 675 C CA . GLU A 1 85 ? -19.437 -6.489 -23.142 1.00 38.47 85 GLU A CA 1
ATOM 676 C C . GLU A 1 85 ? -18.301 -7.020 -22.246 1.00 38.47 85 GLU A C 1
ATOM 678 O O . GLU A 1 85 ? -17.266 -7.506 -22.704 1.00 38.47 85 GLU A O 1
ATOM 683 N N . LEU A 1 86 ? -18.476 -6.859 -20.930 1.00 38.53 86 LEU A N 1
ATOM 684 C CA . LEU A 1 86 ? -17.497 -7.226 -19.903 1.00 38.53 86 LEU A CA 1
ATOM 685 C C . LEU A 1 86 ? -17.361 -8.749 -19.772 1.00 38.53 86 LEU A C 1
ATOM 687 O O . LEU A 1 86 ? -18.312 -9.413 -19.371 1.00 38.53 86 LEU A O 1
ATOM 691 N N . LEU A 1 87 ? -16.150 -9.274 -19.969 1.00 36.44 87 LEU A N 1
ATOM 692 C CA . LEU A 1 87 ? -15.819 -10.665 -19.641 1.00 36.44 87 LEU A CA 1
ATOM 693 C C . LEU A 1 87 ? -15.828 -10.884 -18.115 1.00 36.44 87 LEU A C 1
ATOM 695 O O . LEU A 1 87 ? -15.102 -10.220 -17.367 1.00 36.44 87 LEU A O 1
ATOM 699 N N . HIS A 1 88 ? -16.656 -11.820 -17.649 1.00 37.31 88 HIS A N 1
ATOM 700 C CA . HIS A 1 88 ? -16.772 -12.226 -16.247 1.00 37.31 88 HIS A CA 1
ATOM 701 C C . HIS A 1 88 ? -15.565 -13.076 -15.809 1.00 37.31 88 HIS A C 1
ATOM 703 O O . HIS A 1 88 ? -14.802 -13.578 -16.632 1.00 37.31 88 HIS A O 1
ATOM 709 N N . MET A 1 89 ? -15.393 -13.333 -14.506 1.00 35.72 89 MET A N 1
ATOM 710 C CA . MET A 1 89 ? -14.303 -14.225 -14.064 1.00 35.72 89 MET A CA 1
ATOM 711 C C . MET A 1 89 ? -14.549 -15.684 -14.464 1.00 35.72 89 MET A C 1
ATOM 713 O O . MET A 1 89 ? -13.609 -16.421 -14.745 1.00 35.72 89 MET A O 1
ATOM 717 N N . ASP A 1 90 ? -15.818 -16.077 -14.564 1.00 36.03 90 ASP A N 1
ATOM 718 C CA . ASP A 1 90 ? -16.222 -17.368 -15.125 1.00 36.03 90 ASP A CA 1
ATOM 719 C C . ASP A 1 90 ? -15.992 -17.434 -16.644 1.00 36.03 90 ASP A C 1
ATOM 721 O O . ASP A 1 90 ? -15.803 -18.526 -17.179 1.00 36.03 90 ASP A O 1
ATOM 725 N N . ASP A 1 91 ? -15.914 -16.278 -17.317 1.00 36.12 91 ASP A N 1
ATOM 726 C CA . ASP A 1 91 ? -15.466 -16.174 -18.705 1.00 36.12 91 ASP A CA 1
ATOM 727 C C . ASP A 1 91 ? -13.936 -16.160 -18.796 1.00 36.12 91 ASP A C 1
ATOM 729 O O . ASP A 1 91 ? -13.403 -16.718 -19.738 1.00 36.12 91 ASP A O 1
ATOM 733 N N . LEU A 1 92 ? -13.172 -15.666 -17.814 1.00 37.78 92 LEU A N 1
ATOM 734 C CA . LEU A 1 92 ? -11.709 -15.883 -17.784 1.00 37.78 92 LEU A CA 1
ATOM 735 C C . LEU A 1 92 ? -11.323 -17.360 -17.584 1.00 37.78 92 LEU A C 1
ATOM 737 O O . LEU A 1 92 ? -10.233 -17.771 -17.971 1.00 37.78 92 LEU A O 1
ATOM 741 N N . VAL A 1 93 ? -12.211 -18.167 -16.997 1.00 37.66 93 VAL A N 1
ATOM 742 C CA . VAL A 1 93 ? -12.046 -19.627 -16.858 1.00 37.66 93 VAL A CA 1
ATOM 743 C C . VAL A 1 93 ? -12.543 -20.388 -18.104 1.00 37.66 93 VAL A C 1
ATOM 745 O O . VAL A 1 93 ? -12.270 -21.581 -18.240 1.00 37.66 93 VAL A O 1
ATOM 748 N N . ARG A 1 94 ? -13.265 -19.727 -19.023 1.00 36.91 94 ARG A N 1
ATOM 749 C CA . ARG A 1 94 ? -13.918 -20.354 -20.194 1.00 36.91 94 ARG A CA 1
ATOM 750 C C . ARG A 1 94 ? -13.590 -19.741 -21.555 1.00 36.91 94 ARG A C 1
ATOM 752 O O . ARG A 1 94 ? -13.950 -20.338 -22.563 1.00 36.91 94 ARG A O 1
ATOM 759 N N . SER A 1 95 ? -12.960 -18.577 -21.593 1.00 37.81 95 SER A N 1
ATOM 760 C CA . SER A 1 95 ? -12.577 -17.872 -22.808 1.00 37.81 95 SER A CA 1
ATOM 761 C C . SER A 1 95 ? -11.075 -17.950 -23.004 1.00 37.81 95 SER A C 1
ATOM 763 O O . SER A 1 95 ? -10.282 -17.880 -22.064 1.00 37.81 95 SER A O 1
ATOM 765 N N . ASP A 1 96 ? -10.686 -17.995 -24.267 1.00 42.19 96 ASP A N 1
ATOM 766 C CA . ASP A 1 96 ? -9.297 -17.943 -24.701 1.00 42.19 96 ASP A CA 1
ATOM 767 C C . ASP A 1 96 ? -8.684 -16.525 -24.531 1.00 42.19 96 ASP A C 1
ATOM 769 O O . ASP A 1 96 ? -7.619 -16.223 -25.059 1.00 42.19 96 ASP A O 1
ATOM 773 N N . SER A 1 97 ? -9.326 -15.621 -23.772 1.00 47.50 97 SER A N 1
ATOM 774 C CA . SER A 1 97 ? -9.047 -14.175 -23.751 1.00 47.50 97 SER A CA 1
ATOM 775 C C . SER A 1 97 ? -7.846 -13.739 -22.901 1.00 47.50 97 SER A C 1
ATOM 777 O O . SER A 1 97 ? -7.676 -12.542 -22.633 1.00 47.50 97 SER A O 1
ATOM 779 N N . PHE A 1 98 ? -6.982 -14.664 -22.474 1.00 51.16 98 PHE A N 1
ATOM 780 C CA . PHE A 1 98 ? -5.711 -14.297 -21.838 1.00 51.16 98 PHE A CA 1
ATOM 781 C C . PHE A 1 98 ? -4.819 -13.482 -22.797 1.00 51.16 98 PHE A C 1
ATOM 783 O O . PHE A 1 98 ? -3.962 -12.730 -22.338 1.00 51.16 98 PHE A O 1
ATOM 790 N N . GLU A 1 99 ? -5.065 -13.553 -24.111 1.00 53.44 99 GLU A N 1
ATOM 791 C CA . GLU A 1 99 ? -4.363 -12.821 -25.175 1.00 53.44 99 GLU A CA 1
ATOM 792 C C . GLU A 1 99 ? -4.230 -11.304 -24.955 1.00 53.44 99 GLU A C 1
ATOM 794 O O . GLU A 1 99 ? -3.215 -10.728 -25.353 1.00 53.44 99 GLU A O 1
ATOM 799 N N . GLN A 1 100 ? -5.205 -10.658 -24.300 1.00 52.78 100 GLN A N 1
ATOM 800 C CA . GLN A 1 100 ? -5.165 -9.214 -24.013 1.00 52.78 100 GLN A CA 1
ATOM 801 C C . GLN A 1 100 ? -4.061 -8.833 -23.010 1.00 52.78 100 GLN A C 1
ATOM 803 O O . GLN A 1 100 ? -3.517 -7.730 -23.069 1.00 52.78 100 GLN A O 1
ATOM 808 N N . TRP A 1 101 ? -3.717 -9.755 -22.106 1.00 55.84 101 TRP A N 1
ATOM 809 C CA . TRP A 1 101 ? -2.714 -9.575 -21.049 1.00 55.84 101 TRP A CA 1
ATOM 810 C C . TRP A 1 101 ? -1.434 -10.378 -21.306 1.00 55.84 101 TRP A C 1
ATOM 812 O O . TRP A 1 101 ? -0.387 -10.083 -20.728 1.00 55.84 101 TRP A O 1
ATOM 822 N N . ALA A 1 102 ? -1.507 -11.379 -22.187 1.00 64.12 102 ALA A N 1
ATOM 823 C CA . ALA A 1 102 ? -0.383 -12.201 -22.595 1.00 64.12 102 ALA A CA 1
ATOM 824 C C . ALA A 1 102 ? 0.727 -11.336 -23.211 1.00 64.12 102 ALA A C 1
ATOM 826 O O . ALA A 1 102 ? 0.439 -10.494 -24.075 1.00 64.12 102 ALA A O 1
ATOM 827 N N . PRO A 1 103 ? 2.000 -11.558 -22.837 1.00 70.81 103 PRO A N 1
ATOM 828 C CA . PRO A 1 103 ? 3.105 -10.863 -23.472 1.00 70.81 103 PRO A CA 1
ATOM 829 C C . PRO A 1 103 ? 3.127 -11.160 -24.973 1.00 70.81 103 PRO A C 1
ATOM 831 O O . PRO A 1 103 ? 2.883 -12.283 -25.416 1.00 70.81 103 PRO A O 1
ATOM 834 N N . LEU A 1 104 ? 3.455 -10.144 -25.762 1.00 74.81 104 LEU A N 1
ATOM 835 C CA . LEU A 1 104 ? 3.876 -10.327 -27.142 1.00 74.81 104 LEU A CA 1
ATOM 836 C C . LEU A 1 104 ? 5.210 -11.085 -27.137 1.00 74.81 104 LEU A C 1
ATOM 838 O O . LEU A 1 104 ? 6.207 -10.571 -26.631 1.00 74.81 104 LEU A O 1
ATOM 842 N N . ILE A 1 105 ? 5.220 -12.297 -27.693 1.00 80.19 105 ILE A N 1
ATOM 843 C CA . ILE A 1 105 ? 6.417 -13.141 -27.786 1.00 80.19 105 ILE A CA 1
ATOM 844 C C . ILE A 1 105 ? 7.175 -12.783 -29.067 1.00 80.19 105 ILE A C 1
ATOM 846 O O . ILE A 1 105 ? 6.728 -13.102 -30.169 1.00 80.19 105 ILE A O 1
ATOM 850 N N . MET A 1 106 ? 8.326 -12.126 -28.935 1.00 82.00 106 MET A N 1
ATOM 851 C CA . MET A 1 106 ? 9.179 -11.743 -30.065 1.00 82.00 106 MET A CA 1
ATOM 852 C C . MET A 1 106 ? 10.359 -12.711 -30.192 1.00 82.00 106 MET A C 1
ATOM 854 O O . MET A 1 106 ? 11.285 -12.678 -29.386 1.00 82.00 106 MET A O 1
ATOM 858 N N . SER A 1 107 ? 10.336 -13.571 -31.214 1.00 87.62 107 SER A N 1
ATOM 859 C CA . SER A 1 107 ? 11.375 -14.586 -31.489 1.00 87.62 107 SER A CA 1
ATOM 860 C C . SER A 1 107 ? 12.393 -14.185 -32.570 1.00 87.62 107 SER A C 1
ATOM 862 O O . SER A 1 107 ? 13.259 -14.985 -32.934 1.00 87.62 107 SER A O 1
ATOM 864 N N . LYS A 1 108 ? 12.283 -12.959 -33.097 1.00 86.88 108 LYS A N 1
ATOM 865 C CA . LYS A 1 108 ? 13.153 -12.361 -34.123 1.00 86.88 108 LYS A CA 1
ATOM 866 C C . LYS A 1 108 ? 13.479 -10.919 -33.754 1.00 86.88 108 LYS A C 1
ATOM 868 O O . LYS A 1 108 ? 12.658 -10.258 -33.120 1.00 86.88 108 LYS A O 1
ATOM 873 N N . CYS A 1 109 ? 14.655 -10.438 -34.141 1.00 87.38 109 CYS A N 1
ATOM 874 C CA . CYS A 1 109 ? 15.004 -9.035 -33.983 1.00 87.38 109 CYS A CA 1
ATOM 875 C C . CYS A 1 109 ? 14.216 -8.202 -34.996 1.00 87.38 109 CYS A C 1
ATOM 877 O O . CYS A 1 109 ? 14.102 -8.554 -36.171 1.00 87.38 109 CYS A O 1
ATOM 879 N N . MET A 1 110 ? 13.656 -7.090 -34.539 1.00 84.44 110 MET A N 1
ATOM 880 C CA . MET A 1 110 ? 12.845 -6.193 -35.355 1.00 84.44 110 MET A CA 1
ATOM 881 C C . MET A 1 110 ? 13.404 -4.777 -35.306 1.00 84.44 110 MET A C 1
ATOM 883 O O . MET A 1 110 ? 14.143 -4.405 -34.390 1.00 84.44 110 MET A O 1
ATOM 887 N N . HIS A 1 111 ? 13.033 -3.967 -36.297 1.00 85.12 111 HIS A N 1
ATOM 888 C CA . HIS A 1 111 ? 13.339 -2.544 -36.264 1.00 85.12 111 HIS A CA 1
ATOM 889 C C . HIS A 1 111 ? 12.763 -1.906 -34.984 1.00 85.12 111 HIS A C 1
ATOM 891 O O . HIS A 1 111 ? 11.736 -2.342 -34.462 1.00 85.12 111 HIS A O 1
ATOM 897 N N . GLY A 1 112 ? 13.493 -0.942 -34.420 1.00 78.25 112 GLY A N 1
ATOM 898 C CA . GLY A 1 112 ? 13.141 -0.296 -33.152 1.00 78.25 112 GLY A CA 1
ATOM 899 C C . GLY A 1 112 ? 13.388 -1.112 -31.871 1.00 78.25 112 GLY A C 1
ATOM 900 O O . GLY A 1 112 ? 13.278 -0.535 -30.791 1.00 78.25 112 GLY A O 1
ATOM 901 N N . MET A 1 113 ? 13.751 -2.401 -31.938 1.00 79.50 113 MET A N 1
ATOM 902 C CA . MET A 1 113 ? 14.134 -3.168 -30.740 1.00 79.50 113 MET A CA 1
ATOM 903 C C . MET A 1 113 ? 15.494 -2.725 -30.181 1.00 79.50 113 MET A C 1
ATOM 905 O O . MET A 1 113 ? 16.403 -2.351 -30.928 1.00 79.50 113 MET A O 1
ATOM 909 N N . ASP A 1 114 ? 15.654 -2.811 -28.857 1.00 83.75 114 ASP A N 1
ATOM 910 C CA . ASP A 1 114 ? 16.959 -2.633 -28.219 1.00 83.75 114 ASP A CA 1
ATOM 911 C C . ASP A 1 114 ? 17.920 -3.754 -28.658 1.00 83.75 114 ASP A C 1
ATOM 913 O O . ASP A 1 114 ? 17.533 -4.917 -28.788 1.00 83.75 114 ASP A O 1
ATOM 917 N N . LYS A 1 115 ? 19.198 -3.422 -28.866 1.00 87.00 115 LYS A N 1
ATOM 918 C CA . LYS A 1 115 ? 20.226 -4.392 -29.280 1.00 87.00 115 LYS A CA 1
ATOM 919 C C . LYS A 1 115 ? 20.495 -5.468 -28.222 1.00 87.00 115 LYS A C 1
ATOM 921 O O . LYS A 1 115 ? 21.034 -6.517 -28.563 1.00 87.00 115 LYS A O 1
ATOM 926 N N . LEU A 1 116 ? 20.140 -5.197 -26.966 1.00 86.56 116 LEU A N 1
ATOM 927 C CA . LEU A 1 116 ? 20.223 -6.113 -25.832 1.00 86.56 116 LEU A CA 1
ATOM 928 C C . LEU A 1 116 ? 18.951 -6.957 -25.641 1.00 86.56 116 LEU A C 1
ATOM 930 O O . LEU A 1 116 ? 18.936 -7.813 -24.760 1.00 86.56 116 LEU A O 1
ATOM 934 N N . ALA A 1 117 ? 17.901 -6.758 -26.447 1.00 85.31 117 ALA A N 1
ATOM 935 C CA . ALA A 1 117 ? 16.735 -7.637 -26.429 1.00 85.31 117 ALA A CA 1
ATOM 936 C C . ALA A 1 117 ? 17.123 -9.055 -26.882 1.00 85.31 117 ALA A C 1
ATOM 938 O O . ALA A 1 117 ? 17.948 -9.230 -27.788 1.00 85.31 117 ALA A O 1
ATOM 939 N N . ALA A 1 118 ? 16.505 -10.072 -26.286 1.00 90.00 118 ALA A N 1
ATOM 940 C CA . ALA A 1 118 ? 16.888 -11.473 -26.440 1.00 90.00 118 ALA A CA 1
ATOM 941 C C . ALA A 1 118 ? 17.067 -11.939 -27.908 1.00 90.00 118 ALA A C 1
ATOM 943 O O . ALA A 1 118 ? 18.127 -12.497 -28.223 1.00 90.00 118 ALA A O 1
ATOM 944 N N . PRO A 1 119 ? 16.123 -11.702 -28.847 1.00 89.38 119 PRO A N 1
ATOM 945 C CA . PRO A 1 119 ? 16.301 -12.148 -30.227 1.00 89.38 119 PRO A CA 1
ATOM 946 C C . PRO A 1 119 ? 17.341 -11.315 -30.996 1.00 89.38 119 PRO A C 1
ATOM 948 O O . PRO A 1 119 ? 17.995 -11.839 -31.895 1.00 89.38 119 PRO A O 1
ATOM 951 N N . CYS A 1 120 ? 17.571 -10.054 -30.616 1.00 89.69 120 CYS A N 1
ATOM 952 C CA . CYS A 1 120 ? 18.620 -9.226 -31.211 1.00 89.69 120 CYS A CA 1
ATOM 953 C C . CYS A 1 120 ? 20.018 -9.700 -30.804 1.00 89.69 120 CYS A C 1
ATOM 955 O O . CYS A 1 120 ? 20.883 -9.827 -31.670 1.00 89.69 120 CYS A O 1
ATOM 957 N N . ILE A 1 121 ? 20.222 -10.080 -29.536 1.00 90.12 121 ILE A N 1
ATOM 958 C CA . ILE A 1 121 ? 21.464 -10.728 -29.082 1.00 90.12 121 ILE A CA 1
ATOM 959 C C . ILE A 1 121 ? 21.739 -11.997 -29.902 1.00 90.12 121 ILE A C 1
ATOM 961 O O . ILE A 1 121 ? 22.850 -12.161 -30.417 1.00 90.12 121 ILE A O 1
ATOM 965 N N . LYS A 1 122 ? 20.729 -12.861 -30.083 1.00 90.94 122 LYS A N 1
ATOM 966 C CA . LYS A 1 122 ? 20.836 -14.081 -30.900 1.00 90.94 122 LYS A CA 1
ATOM 967 C C . LYS A 1 122 ? 21.274 -13.779 -32.339 1.00 90.94 122 LYS A C 1
ATOM 969 O O . LYS A 1 122 ? 22.178 -14.434 -32.855 1.00 90.94 122 LYS A O 1
ATOM 974 N N . GLU A 1 123 ? 20.668 -12.784 -32.983 1.00 88.81 123 GLU A N 1
ATOM 975 C CA . GLU A 1 123 ? 20.938 -12.457 -34.390 1.00 88.81 123 GLU A CA 1
ATOM 976 C C . GLU A 1 123 ? 22.291 -11.765 -34.641 1.00 88.81 123 GLU A C 1
ATOM 978 O O . GLU A 1 123 ? 22.776 -11.786 -35.772 1.00 88.81 123 GLU A O 1
ATOM 983 N N . THR A 1 124 ? 22.977 -11.245 -33.613 1.00 84.31 124 THR A N 1
ATOM 984 C CA . THR A 1 124 ? 24.320 -10.635 -33.776 1.00 84.31 124 THR A CA 1
ATOM 985 C C . THR A 1 124 ? 25.455 -11.614 -34.131 1.00 84.31 124 THR A C 1
ATOM 987 O O . THR A 1 124 ? 26.609 -11.198 -34.195 1.00 84.31 124 THR A O 1
ATOM 990 N N . GLN A 1 125 ? 25.169 -12.903 -34.359 1.00 69.12 125 GLN A N 1
ATOM 991 C CA . GLN A 1 125 ? 26.125 -13.969 -34.731 1.00 69.12 125 GLN A CA 1
ATOM 992 C C . GLN A 1 125 ? 27.260 -14.245 -33.722 1.00 69.12 125 GLN A C 1
ATOM 994 O O . GLN A 1 125 ? 28.122 -15.086 -33.970 1.00 69.12 125 GLN A O 1
ATOM 999 N N . THR A 1 126 ? 27.258 -13.584 -32.563 1.00 76.06 126 THR A N 1
ATOM 1000 C CA . THR A 1 126 ? 28.288 -13.724 -31.516 1.00 76.06 126 THR A CA 1
ATOM 1001 C C . THR A 1 126 ? 27.947 -14.764 -30.444 1.00 76.06 126 THR A C 1
ATOM 1003 O O . THR A 1 126 ? 28.729 -14.965 -29.516 1.00 76.06 126 THR A O 1
ATOM 1006 N N . THR A 1 127 ? 26.795 -15.434 -30.551 1.00 78.31 127 THR A N 1
ATOM 1007 C CA . THR A 1 127 ? 26.285 -16.352 -29.523 1.00 78.31 127 THR A CA 1
ATOM 1008 C C . THR A 1 127 ? 25.942 -17.729 -30.088 1.00 78.31 127 THR A C 1
ATOM 1010 O O . THR A 1 127 ? 25.593 -17.879 -31.256 1.00 78.31 127 THR A O 1
ATOM 1013 N N . ASN A 1 128 ? 26.004 -18.750 -29.234 1.00 88.38 128 ASN A N 1
ATOM 1014 C CA . ASN A 1 128 ? 25.574 -20.121 -29.520 1.00 88.38 128 ASN A CA 1
ATOM 1015 C C . ASN A 1 128 ? 24.089 -20.365 -29.166 1.00 88.38 128 ASN A C 1
ATOM 1017 O O . ASN A 1 128 ? 23.697 -21.498 -28.881 1.00 88.38 128 ASN A O 1
ATOM 1021 N N . LEU A 1 129 ? 23.267 -19.309 -29.133 1.00 85.88 129 LEU A N 1
ATOM 1022 C CA . LEU A 1 129 ? 21.862 -19.380 -28.734 1.00 85.88 129 LEU A CA 1
ATOM 1023 C C . LEU A 1 129 ? 20.993 -19.976 -29.851 1.00 85.88 129 LEU A C 1
ATOM 1025 O O . LEU A 1 129 ? 20.765 -19.361 -30.892 1.00 85.88 129 LEU A O 1
ATOM 1029 N N . VAL A 1 130 ? 20.462 -21.176 -29.609 1.00 84.56 130 VAL A N 1
ATOM 1030 C CA . VAL A 1 130 ? 19.543 -21.866 -30.535 1.00 84.56 130 VAL A CA 1
ATOM 1031 C C . VAL A 1 130 ? 18.188 -21.153 -30.603 1.00 84.56 130 VAL A C 1
ATOM 1033 O O . VAL A 1 130 ? 17.609 -20.992 -31.678 1.00 84.56 130 VAL A O 1
ATOM 1036 N N . GLU A 1 131 ? 17.709 -20.643 -29.472 1.00 86.69 131 GLU A N 1
ATOM 1037 C CA . GLU A 1 131 ? 16.457 -19.905 -29.339 1.00 86.69 131 GLU A CA 1
ATOM 1038 C C . GLU A 1 131 ? 16.634 -18.731 -28.371 1.00 86.69 131 GLU A C 1
ATOM 1040 O O . GLU A 1 131 ? 17.435 -18.796 -27.440 1.00 86.69 131 GLU A O 1
ATOM 1045 N N . ALA A 1 132 ? 15.910 -17.645 -28.634 1.00 86.88 132 ALA A N 1
ATOM 1046 C CA . ALA A 1 132 ? 15.814 -16.481 -27.770 1.00 86.88 132 ALA A CA 1
ATOM 1047 C C . ALA A 1 132 ? 14.465 -15.805 -28.045 1.00 86.88 132 ALA A C 1
ATOM 1049 O O . ALA A 1 132 ? 14.090 -15.636 -29.207 1.00 86.88 132 ALA A O 1
ATOM 1050 N N . GLN A 1 133 ? 13.737 -15.455 -26.987 1.00 88.25 133 GLN A N 1
ATOM 1051 C CA . GLN A 1 133 ? 12.421 -14.825 -27.062 1.00 88.25 133 GLN A CA 1
ATOM 1052 C C . GLN A 1 133 ? 12.378 -13.641 -26.093 1.00 88.25 133 GLN A C 1
ATOM 1054 O O . GLN A 1 133 ? 12.806 -13.775 -24.948 1.00 88.25 133 GLN A O 1
ATOM 1059 N N . GLU A 1 134 ? 11.856 -12.502 -26.541 1.00 83.75 134 GLU A N 1
ATOM 1060 C CA . GLU A 1 134 ? 11.556 -11.346 -25.688 1.00 83.75 134 GLU A CA 1
ATOM 1061 C C . GLU A 1 134 ? 10.058 -11.338 -25.356 1.00 83.75 134 GLU A C 1
ATOM 1063 O O . GLU A 1 134 ? 9.231 -11.554 -26.246 1.00 83.75 134 GLU A O 1
ATOM 1068 N N . LEU A 1 135 ? 9.701 -11.088 -24.092 1.00 82.56 135 LEU A N 1
ATOM 1069 C CA . LEU A 1 135 ? 8.310 -11.045 -23.627 1.00 82.56 135 LEU A CA 1
ATOM 1070 C C . LEU A 1 135 ? 7.871 -9.595 -23.400 1.00 82.56 135 LEU A C 1
ATOM 1072 O O . LEU A 1 135 ? 8.094 -9.018 -22.337 1.00 82.56 135 LEU A O 1
ATOM 1076 N N . LEU A 1 136 ? 7.217 -9.005 -24.399 1.00 67.88 136 LEU A N 1
ATOM 1077 C CA . LEU A 1 136 ? 6.753 -7.620 -24.345 1.00 67.88 136 LEU A CA 1
ATOM 1078 C C . LEU A 1 136 ? 5.327 -7.545 -23.790 1.00 67.88 136 LEU A C 1
ATOM 1080 O O . LEU A 1 136 ? 4.344 -7.757 -24.502 1.00 67.88 136 LEU A O 1
ATOM 1084 N N . TYR A 1 137 ? 5.204 -7.224 -22.505 1.00 67.69 137 TYR A N 1
ATOM 1085 C CA . TYR A 1 137 ? 3.907 -6.998 -21.868 1.00 67.69 137 TYR A CA 1
ATOM 1086 C C . TYR A 1 137 ? 3.262 -5.692 -22.368 1.00 67.69 137 TYR A C 1
ATOM 1088 O O . TYR A 1 137 ? 3.944 -4.664 -22.445 1.00 67.69 137 TYR A O 1
ATOM 1096 N N . PRO A 1 138 ? 1.952 -5.687 -22.686 1.00 59.50 138 PRO A N 1
ATOM 1097 C CA . PRO A 1 138 ? 1.233 -4.457 -22.998 1.00 59.50 138 PRO A CA 1
ATOM 1098 C C . PRO A 1 138 ? 1.332 -3.436 -21.857 1.00 59.50 138 PRO A C 1
ATOM 1100 O O . PRO A 1 138 ? 1.214 -3.776 -20.681 1.00 59.50 138 PRO A O 1
ATOM 1103 N N . ALA A 1 139 ? 1.514 -2.160 -22.203 1.00 56.50 139 ALA A N 1
ATOM 1104 C CA . ALA A 1 139 ? 1.549 -1.085 -21.216 1.00 56.50 139 ALA A CA 1
ATOM 1105 C C . ALA A 1 139 ? 0.183 -0.933 -20.520 1.00 56.50 139 ALA A C 1
ATOM 1107 O O . ALA A 1 139 ? -0.791 -0.501 -21.140 1.00 56.50 139 ALA A O 1
ATOM 1108 N N . PHE A 1 140 ? 0.133 -1.244 -19.225 1.00 55.47 140 PHE A N 1
ATOM 1109 C CA . PHE A 1 140 ? -1.021 -1.027 -18.354 1.00 55.47 140 PHE A CA 1
ATOM 1110 C C . PHE A 1 140 ? -0.904 0.311 -17.604 1.00 55.47 140 PHE A C 1
ATOM 1112 O O . PHE A 1 140 ? 0.165 0.918 -17.538 1.00 55.47 140 PHE A O 1
ATOM 1119 N N . ARG A 1 141 ? -2.012 0.800 -17.035 1.00 54.25 141 ARG A N 1
ATOM 1120 C CA . ARG A 1 141 ? -2.034 2.013 -16.198 1.00 54.25 141 ARG A CA 1
ATOM 1121 C C . ARG A 1 141 ? -2.471 1.638 -14.794 1.00 54.25 141 ARG A C 1
ATOM 1123 O O . ARG A 1 141 ? -3.420 0.892 -14.642 1.00 54.25 141 ARG A O 1
ATOM 1130 N N . LEU A 1 142 ? -1.852 2.181 -13.755 1.00 54.03 142 LEU A N 1
ATOM 1131 C CA . LEU A 1 142 ? -2.307 1.927 -12.388 1.00 54.03 142 LEU A CA 1
ATOM 1132 C C . LEU A 1 142 ? -3.197 3.071 -11.896 1.00 54.03 142 LEU A C 1
ATOM 1134 O O . LEU A 1 142 ? -2.856 4.245 -12.050 1.00 54.03 142 LEU A O 1
ATOM 1138 N N . ARG A 1 143 ? -4.342 2.740 -11.279 1.00 60.47 143 ARG A N 1
ATOM 1139 C CA . ARG A 1 143 ? -5.158 3.737 -10.566 1.00 60.47 143 ARG A CA 1
ATOM 1140 C C . ARG A 1 143 ? -4.326 4.301 -9.413 1.00 60.47 143 ARG A C 1
ATOM 1142 O O . ARG A 1 143 ? -3.851 3.530 -8.574 1.00 60.47 143 ARG A O 1
ATOM 1149 N N . LEU A 1 144 ? -4.178 5.626 -9.368 1.00 67.62 144 LEU A N 1
ATOM 1150 C CA . LEU A 1 144 ? -3.438 6.336 -8.318 1.00 67.62 144 LEU A CA 1
ATOM 1151 C C . LEU A 1 144 ? -3.896 5.923 -6.901 1.00 67.62 144 LEU A C 1
ATOM 1153 O O . LEU A 1 144 ? -5.009 5.405 -6.733 1.00 67.62 144 LEU A O 1
ATOM 1157 N N . PRO A 1 145 ? -3.058 6.130 -5.871 1.00 78.31 145 PRO A N 1
ATOM 1158 C CA . PRO A 1 145 ? -3.483 5.969 -4.487 1.00 78.31 145 PRO A CA 1
ATOM 1159 C C . PRO A 1 145 ? -4.694 6.841 -4.153 1.00 78.31 145 PRO A C 1
ATOM 1161 O O . PRO A 1 145 ? -4.892 7.909 -4.737 1.00 78.31 145 PRO A O 1
ATOM 1164 N N . HIS A 1 146 ? -5.466 6.426 -3.154 1.00 84.25 146 HIS A N 1
ATOM 1165 C CA . HIS A 1 146 ? -6.322 7.367 -2.442 1.00 84.25 146 HIS A CA 1
ATOM 1166 C C . HIS A 1 146 ? -5.471 8.206 -1.480 1.00 84.25 146 HIS A C 1
ATOM 1168 O O . HIS A 1 146 ? -4.598 7.685 -0.786 1.00 84.25 146 HIS A O 1
ATOM 1174 N N . PHE A 1 147 ? -5.735 9.510 -1.436 1.00 81.56 147 PHE A N 1
ATOM 1175 C CA . PHE A 1 147 ? -5.042 10.465 -0.573 1.00 81.56 147 PHE A CA 1
ATOM 1176 C C . PHE A 1 147 ? -6.051 11.141 0.353 1.00 81.56 147 PHE A C 1
ATOM 1178 O O . PHE A 1 147 ? -7.193 11.387 -0.037 1.00 81.56 147 PHE A O 1
ATOM 1185 N N . SER A 1 148 ? -5.636 11.473 1.575 1.00 83.12 148 SER A N 1
ATOM 1186 C CA . SER A 1 148 ? -6.504 12.157 2.541 1.00 83.12 148 SER A CA 1
ATOM 1187 C C . SER A 1 148 ? -6.654 13.664 2.277 1.00 83.12 148 SER A C 1
ATOM 1189 O O . SER A 1 148 ? -7.623 14.258 2.760 1.00 83.12 148 SER A O 1
ATOM 1191 N N . SER A 1 149 ? -5.752 14.249 1.472 1.00 86.12 149 SER A N 1
ATOM 1192 C CA . SER A 1 149 ? -5.775 15.639 0.995 1.00 86.12 149 SER A CA 1
ATOM 1193 C C . SER A 1 149 ? -5.090 15.813 -0.375 1.00 86.12 149 SER A C 1
ATOM 1195 O O . SER A 1 149 ? -4.209 15.039 -0.759 1.00 86.12 149 SER A O 1
ATOM 1197 N N . THR A 1 150 ? -5.445 16.882 -1.099 1.00 86.19 150 THR A N 1
ATOM 1198 C CA . THR A 1 150 ? -4.814 17.267 -2.379 1.00 86.19 150 THR A CA 1
ATOM 1199 C C . THR A 1 150 ? -3.340 17.650 -2.229 1.00 86.19 150 THR A C 1
ATOM 1201 O O . THR A 1 150 ? -2.557 17.444 -3.153 1.00 86.19 150 THR A O 1
ATOM 1204 N N . LEU A 1 151 ? -2.930 18.151 -1.058 1.00 87.31 151 LEU A N 1
ATOM 1205 C CA . LEU A 1 151 ? -1.530 18.455 -0.751 1.00 87.31 151 LEU A CA 1
ATOM 1206 C C . LEU A 1 151 ? -0.659 17.188 -0.764 1.00 87.31 151 LEU A C 1
ATOM 1208 O O . LEU A 1 151 ? 0.430 17.197 -1.337 1.00 87.31 151 LEU A O 1
ATOM 1212 N N . MET A 1 152 ? -1.144 16.087 -0.178 1.00 84.31 152 MET A N 1
ATOM 1213 C CA . MET A 1 152 ? -0.431 14.802 -0.198 1.00 84.31 152 MET A CA 1
ATOM 1214 C C . MET A 1 152 ? -0.389 14.195 -1.599 1.00 84.31 152 MET A C 1
ATOM 1216 O O . MET A 1 152 ? 0.659 13.704 -2.014 1.00 84.31 152 MET A O 1
ATOM 1220 N N . GLN A 1 153 ? -1.488 14.296 -2.353 1.00 82.69 153 GLN A N 1
ATOM 1221 C CA . GLN A 1 153 ? -1.516 13.902 -3.763 1.00 82.69 153 GLN A CA 1
ATOM 1222 C C . GLN A 1 153 ? -0.475 14.682 -4.583 1.00 82.69 153 GLN A C 1
ATOM 1224 O O . GLN A 1 153 ? 0.267 14.082 -5.357 1.00 82.69 153 GLN A O 1
ATOM 1229 N N . GLY A 1 154 ? -0.376 16.001 -4.380 1.00 80.94 154 GLY A N 1
ATOM 1230 C CA . GLY A 1 154 ? 0.624 16.850 -5.031 1.00 80.94 154 GLY A CA 1
ATOM 1231 C C . GLY A 1 154 ? 2.058 16.406 -4.732 1.00 80.94 154 GLY A C 1
ATOM 1232 O O . GLY A 1 154 ? 2.832 16.214 -5.665 1.00 80.94 154 GLY A O 1
ATOM 1233 N N . LYS A 1 155 ? 2.382 16.159 -3.453 1.00 83.56 155 LYS A N 1
ATOM 1234 C CA . LYS A 1 155 ? 3.696 15.638 -3.027 1.00 83.56 155 LYS A CA 1
ATOM 1235 C C . LYS A 1 155 ? 4.036 14.264 -3.608 1.00 83.56 155 LYS A C 1
ATOM 1237 O O . LYS A 1 155 ? 5.188 13.998 -3.933 1.00 83.56 155 LYS A O 1
ATOM 1242 N N . TRP A 1 156 ? 3.054 13.370 -3.712 1.00 81.00 156 TRP A N 1
ATOM 1243 C CA . TRP A 1 156 ? 3.257 12.053 -4.320 1.00 81.00 156 TRP A CA 1
ATOM 1244 C C . TRP A 1 156 ? 3.555 12.184 -5.819 1.00 81.00 156 TRP A C 1
ATOM 1246 O O . TRP A 1 156 ? 4.508 11.596 -6.332 1.00 81.00 156 TRP A O 1
ATOM 1256 N N . LEU A 1 157 ? 2.754 12.981 -6.531 1.00 78.88 157 LEU A N 1
ATOM 1257 C CA . LEU A 1 157 ? 2.875 13.148 -7.979 1.00 78.88 157 LEU A CA 1
ATOM 1258 C C . LEU A 1 157 ? 4.140 13.910 -8.392 1.00 78.88 157 LEU A C 1
ATOM 1260 O O . LEU A 1 157 ? 4.720 13.567 -9.420 1.00 78.88 157 LEU A O 1
ATOM 1264 N N . SER A 1 158 ? 4.608 14.881 -7.598 1.00 77.62 158 SER A N 1
ATOM 1265 C CA . SER A 1 158 ? 5.836 15.627 -7.907 1.00 77.62 158 SER A CA 1
ATOM 1266 C C . SER A 1 158 ? 7.074 14.732 -7.981 1.00 77.62 158 SER A C 1
ATOM 1268 O O . SER A 1 158 ? 7.955 15.006 -8.784 1.00 77.62 158 SER A O 1
ATOM 1270 N N . GLN A 1 159 ? 7.133 13.645 -7.203 1.00 72.19 159 GLN A N 1
ATOM 1271 C CA . GLN A 1 159 ? 8.234 12.675 -7.282 1.00 72.19 159 GLN A CA 1
ATOM 1272 C C . GLN A 1 159 ? 7.951 11.527 -8.257 1.00 72.19 159 GLN A C 1
ATOM 1274 O O . GLN A 1 159 ? 8.856 11.096 -8.971 1.00 72.19 159 GLN A O 1
ATOM 1279 N N . GLY A 1 160 ? 6.696 11.074 -8.370 1.00 61.19 160 GLY A N 1
ATOM 1280 C CA . GLY A 1 160 ? 6.310 10.030 -9.328 1.00 61.19 160 GLY A CA 1
ATOM 1281 C C . GLY A 1 160 ? 6.612 10.380 -10.793 1.00 61.19 160 GLY A C 1
ATOM 1282 O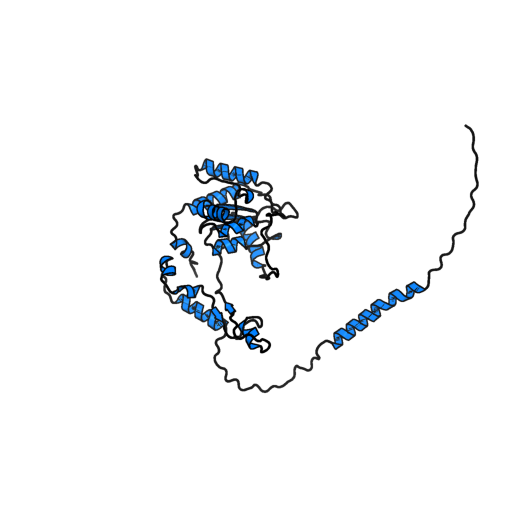 O . GLY A 1 160 ? 6.951 9.494 -11.572 1.00 61.19 160 GLY A O 1
ATOM 1283 N N . LEU A 1 161 ? 6.564 11.666 -11.158 1.00 55.22 161 LEU A N 1
ATOM 1284 C CA . LEU A 1 161 ? 6.900 12.167 -12.501 1.00 55.22 161 LEU A CA 1
ATOM 1285 C C . LEU A 1 161 ? 8.415 12.293 -12.775 1.00 55.22 161 LEU A C 1
ATOM 1287 O O . LEU A 1 161 ? 8.806 12.618 -13.895 1.00 55.22 161 LEU A O 1
ATOM 1291 N N . HIS A 1 162 ? 9.270 12.046 -11.779 1.00 50.78 162 HIS A N 1
ATOM 1292 C CA . HIS A 1 162 ? 10.732 12.153 -11.881 1.00 50.78 162 HIS A CA 1
ATOM 1293 C C . HIS A 1 162 ? 11.462 10.809 -11.693 1.00 50.78 162 HIS A C 1
ATOM 1295 O O . HIS A 1 162 ? 12.692 10.771 -11.619 1.00 50.78 162 HIS A O 1
ATOM 1301 N N . LEU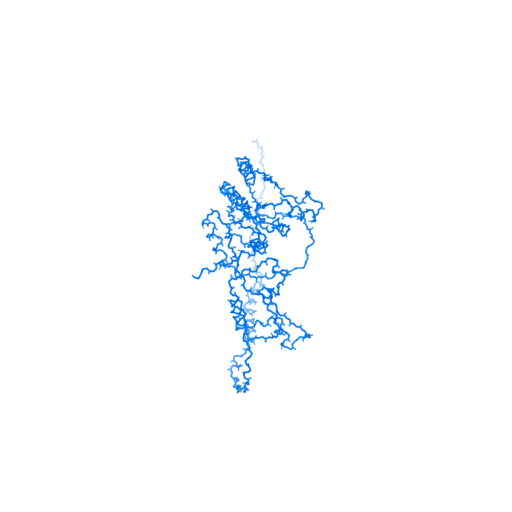 A 1 163 ? 10.729 9.689 -11.648 1.00 52.78 163 LEU A N 1
ATOM 1302 C CA . LEU A 1 163 ? 11.303 8.345 -11.550 1.00 52.78 163 LEU A CA 1
ATOM 1303 C C . LEU A 1 163 ? 11.854 7.836 -12.890 1.00 52.78 163 LEU A C 1
ATOM 1305 O O . LEU A 1 163 ? 11.310 6.933 -13.518 1.00 52.78 163 LEU A O 1
ATOM 1309 N N . ASP A 1 164 ? 13.017 8.354 -13.270 1.00 47.72 164 ASP A N 1
ATOM 1310 C CA . ASP A 1 164 ? 13.798 7.940 -14.447 1.00 47.72 164 ASP A CA 1
ATOM 1311 C C . ASP A 1 164 ? 14.524 6.581 -14.234 1.00 47.72 164 ASP A C 1
ATOM 1313 O O . ASP A 1 164 ? 15.702 6.410 -14.559 1.00 47.72 164 ASP A O 1
ATOM 1317 N N . ARG A 1 165 ? 13.885 5.632 -13.521 1.00 45.16 165 ARG A N 1
ATOM 1318 C CA . ARG A 1 165 ? 14.530 4.413 -12.988 1.00 45.16 165 ARG A CA 1
ATOM 1319 C C . ARG A 1 165 ? 13.580 3.218 -12.814 1.00 45.16 165 ARG A C 1
ATOM 1321 O O . ARG A 1 165 ? 13.060 2.995 -11.725 1.00 45.16 165 ARG A O 1
ATOM 1328 N N . MET A 1 166 ? 13.581 2.313 -13.792 1.00 25.94 166 MET A N 1
ATOM 1329 C CA . MET A 1 166 ? 13.811 0.901 -13.459 1.00 25.94 166 MET A CA 1
ATOM 1330 C C . MET A 1 166 ? 15.317 0.642 -13.562 1.00 25.94 166 MET A C 1
ATOM 1332 O O . MET A 1 166 ? 15.909 0.802 -14.625 1.00 25.94 166 MET A O 1
ATOM 1336 N N . ARG A 1 167 ? 15.961 0.269 -12.451 1.00 30.83 167 ARG A N 1
ATOM 1337 C CA . ARG A 1 167 ? 17.315 -0.304 -12.464 1.00 30.83 167 ARG A CA 1
ATOM 1338 C C . ARG A 1 167 ? 17.266 -1.649 -11.763 1.00 30.83 167 ARG A C 1
ATOM 1340 O O . ARG A 1 167 ? 16.885 -1.714 -10.599 1.00 30.83 167 ARG A O 1
ATOM 1347 N N . VAL A 1 168 ? 17.647 -2.688 -12.497 1.00 26.55 168 VAL A N 1
ATOM 1348 C CA . VAL A 1 168 ? 17.767 -4.056 -11.994 1.00 26.55 168 VAL A CA 1
ATOM 1349 C C . VAL A 1 168 ? 18.883 -4.101 -10.952 1.00 26.55 168 VAL A C 1
ATOM 1351 O O . VAL A 1 168 ? 19.961 -3.552 -11.175 1.00 26.55 168 VAL A O 1
ATOM 1354 N N . SER A 1 169 ? 18.621 -4.738 -9.813 1.00 30.02 169 SER A N 1
ATOM 1355 C CA . SER A 1 169 ? 19.659 -5.096 -8.851 1.00 30.02 169 SER A CA 1
ATOM 1356 C C . SER A 1 169 ? 20.304 -6.415 -9.259 1.00 30.02 169 SER A C 1
ATOM 1358 O O . SER A 1 169 ? 19.627 -7.443 -9.327 1.00 30.02 169 SER A O 1
ATOM 1360 N N . GLU A 1 170 ? 21.617 -6.404 -9.454 1.00 38.78 170 GLU A N 1
ATOM 1361 C CA . GLU A 1 170 ? 22.417 -7.594 -9.188 1.00 38.78 170 GLU A CA 1
ATOM 1362 C C . GLU A 1 170 ? 22.282 -7.901 -7.689 1.00 38.78 170 GLU A C 1
ATOM 1364 O O . GLU A 1 170 ? 22.563 -7.027 -6.875 1.00 38.78 170 GLU A O 1
ATOM 1369 N N . ASP A 1 171 ? 21.737 -9.069 -7.334 1.00 30.80 171 ASP A N 1
ATOM 1370 C CA . ASP A 1 171 ? 22.247 -9.949 -6.268 1.00 30.80 171 ASP A CA 1
ATOM 1371 C C . ASP A 1 171 ? 21.346 -11.181 -6.073 1.00 30.80 171 ASP A C 1
ATOM 1373 O O . ASP A 1 171 ? 20.129 -11.145 -6.265 1.00 30.80 171 ASP A O 1
ATOM 1377 N N . LYS A 1 172 ? 21.969 -12.314 -5.727 1.00 35.34 172 LYS A N 1
ATOM 1378 C CA . LYS A 1 172 ? 21.329 -13.637 -5.639 1.00 35.34 172 LYS A CA 1
ATOM 1379 C C . LYS A 1 172 ? 21.002 -13.994 -4.188 1.00 35.34 172 LYS A C 1
ATOM 1381 O O . LYS A 1 172 ? 21.909 -14.027 -3.370 1.00 35.34 172 LYS A O 1
ATOM 1386 N N . GLU A 1 173 ? 19.735 -14.338 -3.946 1.00 26.62 173 GLU A N 1
ATOM 1387 C CA . GLU A 1 173 ? 19.164 -14.994 -2.751 1.00 26.62 173 GLU A CA 1
ATOM 1388 C C . GLU A 1 173 ? 19.541 -14.457 -1.354 1.00 26.62 173 GLU A C 1
ATOM 1390 O O . GLU A 1 173 ? 20.671 -14.563 -0.883 1.00 26.62 173 GLU A O 1
ATOM 1395 N N . THR A 1 174 ? 18.528 -14.050 -0.583 1.00 27.73 174 THR A N 1
ATOM 1396 C CA . THR A 1 174 ? 18.640 -13.900 0.874 1.00 27.73 174 THR A CA 1
ATOM 1397 C C . THR A 1 174 ? 17.819 -14.967 1.595 1.00 27.73 174 THR A C 1
ATOM 1399 O O . THR A 1 174 ? 16.616 -15.113 1.386 1.00 27.73 174 THR A O 1
ATOM 1402 N N . LYS A 1 175 ? 18.467 -15.716 2.498 1.00 27.72 175 LYS A N 1
ATOM 1403 C CA . LYS A 1 175 ? 17.753 -16.506 3.512 1.00 27.72 175 LYS A CA 1
ATOM 1404 C C . LYS A 1 175 ? 17.048 -15.546 4.470 1.00 27.72 175 LYS A C 1
ATOM 1406 O O . LYS A 1 175 ? 17.623 -14.520 4.829 1.00 27.72 175 LYS A O 1
ATOM 1411 N N . GLY A 1 176 ? 15.828 -15.889 4.885 1.00 32.62 176 GLY A N 1
ATOM 1412 C CA . GLY A 1 176 ? 15.013 -15.055 5.770 1.00 32.62 176 GLY A CA 1
ATOM 1413 C C . GLY A 1 176 ? 15.739 -14.718 7.073 1.00 32.62 176 GLY A C 1
ATOM 1414 O O . GLY A 1 176 ? 15.904 -15.581 7.931 1.00 32.62 176 GLY A O 1
ATOM 1415 N N . GLY A 1 177 ? 16.183 -13.468 7.195 1.00 31.50 177 GLY A N 1
ATOM 1416 C CA . GLY A 1 177 ? 16.720 -12.906 8.429 1.00 31.50 177 GLY A CA 1
ATOM 1417 C C . GLY A 1 177 ? 15.627 -12.253 9.270 1.00 31.50 177 GLY A C 1
ATOM 1418 O O . GLY A 1 177 ? 14.526 -11.980 8.787 1.00 31.50 177 GLY A O 1
ATOM 1419 N N . GLU A 1 178 ? 15.951 -11.953 10.526 1.00 38.16 178 GLU A N 1
ATOM 1420 C CA . GLU A 1 178 ? 15.105 -11.114 11.373 1.00 38.16 178 GLU A CA 1
ATOM 1421 C C . GLU A 1 178 ? 14.836 -9.763 10.691 1.00 38.16 178 GLU A C 1
ATOM 1423 O O . GLU A 1 178 ? 15.732 -9.150 10.103 1.00 38.16 178 GLU A O 1
ATOM 1428 N N . ALA A 1 179 ? 13.594 -9.279 10.768 1.00 45.12 179 ALA A N 1
ATOM 1429 C CA . ALA A 1 179 ? 13.175 -8.043 10.115 1.00 45.12 179 ALA A CA 1
ATOM 1430 C C . ALA A 1 179 ? 13.746 -6.799 10.828 1.00 45.12 179 ALA A C 1
ATOM 1432 O O . ALA A 1 179 ? 13.046 -6.088 11.553 1.00 45.12 179 ALA A O 1
ATOM 1433 N N . HIS A 1 180 ? 15.032 -6.510 10.619 1.00 44.47 180 HIS A N 1
ATOM 1434 C CA . HIS A 1 180 ? 15.682 -5.321 11.161 1.00 44.47 180 HIS A CA 1
ATOM 1435 C C . HIS A 1 180 ? 15.104 -4.039 10.547 1.00 44.47 180 HIS A C 1
ATOM 1437 O O . HIS A 1 180 ? 15.385 -3.667 9.406 1.00 44.47 180 HIS A O 1
ATOM 1443 N N . ASN A 1 181 ? 14.319 -3.313 11.343 1.00 57.66 181 ASN A N 1
ATOM 1444 C CA . ASN A 1 181 ? 13.814 -2.000 10.970 1.00 57.66 181 ASN A CA 1
ATOM 1445 C C . ASN A 1 181 ? 14.943 -0.949 11.029 1.00 57.66 181 ASN A C 1
ATOM 1447 O O . ASN A 1 181 ? 15.236 -0.381 12.084 1.00 57.66 181 ASN A O 1
ATOM 1451 N N . GLY A 1 182 ? 15.565 -0.688 9.875 1.00 64.00 182 GLY A N 1
ATOM 1452 C CA . GLY A 1 182 ? 16.629 0.310 9.711 1.00 64.00 182 GLY A CA 1
ATOM 1453 C C . GLY A 1 182 ? 16.188 1.780 9.812 1.00 64.00 182 GLY A C 1
ATOM 1454 O O . GLY A 1 182 ? 17.051 2.657 9.800 1.00 64.00 182 GLY A O 1
ATOM 1455 N N . GLY A 1 183 ? 14.885 2.062 9.914 1.00 80.94 183 GLY A N 1
ATOM 1456 C CA . GLY A 1 183 ? 14.313 3.411 9.892 1.00 80.94 183 GLY A CA 1
ATOM 1457 C C . GLY A 1 183 ? 12.930 3.452 9.238 1.00 80.94 183 GLY A C 1
ATOM 1458 O O . GLY A 1 183 ? 12.499 2.466 8.630 1.00 80.94 183 GLY A O 1
ATOM 1459 N N . ARG A 1 184 ? 12.277 4.620 9.305 1.00 88.50 184 ARG A N 1
ATOM 1460 C CA . ARG A 1 184 ? 10.851 4.851 8.983 1.00 88.50 184 ARG A CA 1
ATOM 1461 C C . ARG A 1 184 ? 9.904 4.337 10.068 1.00 88.50 184 ARG A C 1
ATOM 1463 O O . ARG A 1 184 ? 8.794 3.908 9.779 1.00 88.50 184 ARG A O 1
ATOM 1470 N N . LYS A 1 185 ? 10.319 4.381 11.336 1.00 91.12 185 LYS A N 1
ATOM 1471 C CA . LYS A 1 185 ? 9.408 4.124 12.461 1.00 91.12 185 LYS A CA 1
ATOM 1472 C C . LYS A 1 185 ? 8.354 5.223 12.546 1.00 91.12 185 LYS A C 1
ATOM 1474 O O . LYS A 1 185 ? 8.679 6.390 12.339 1.00 91.12 185 LYS A O 1
ATOM 1479 N N . LEU A 1 186 ? 7.126 4.866 12.911 1.00 92.19 186 LEU A N 1
ATOM 1480 C CA . LEU A 1 186 ? 6.111 5.838 13.296 1.00 92.19 186 LEU A CA 1
ATOM 1481 C C . LEU A 1 186 ? 6.246 6.115 14.801 1.00 92.19 186 LEU A C 1
ATOM 1483 O O . LEU A 1 186 ? 6.011 5.238 15.623 1.00 92.19 186 LEU A O 1
ATOM 1487 N N . LEU A 1 187 ? 6.673 7.321 15.176 1.00 94.00 187 LEU A N 1
ATOM 1488 C CA . LEU A 1 187 ? 7.019 7.648 16.568 1.00 94.00 187 LEU A CA 1
ATOM 1489 C C . LEU A 1 187 ? 5.807 7.982 17.457 1.00 94.00 187 LEU A C 1
ATOM 1491 O O . LEU A 1 187 ? 5.975 8.150 18.660 1.00 94.00 187 LEU A O 1
ATOM 1495 N N . ASN A 1 188 ? 4.615 8.105 16.869 1.00 95.38 188 ASN A N 1
ATOM 1496 C CA . ASN A 1 188 ? 3.329 8.272 17.553 1.00 95.38 188 ASN A CA 1
ATOM 1497 C C . ASN A 1 188 ? 2.296 7.223 17.095 1.00 95.38 188 ASN A C 1
ATOM 1499 O O . ASN A 1 188 ? 1.126 7.534 16.869 1.00 95.38 188 ASN A O 1
ATOM 1503 N N . GLU A 1 189 ? 2.762 5.987 16.899 1.00 94.56 189 GLU A N 1
ATOM 1504 C CA . GLU A 1 189 ? 1.948 4.825 16.519 1.00 94.56 189 GLU A CA 1
ATOM 1505 C C . GLU A 1 189 ? 0.921 4.454 17.601 1.00 94.56 189 GLU A C 1
ATOM 1507 O O . GLU A 1 189 ? -0.207 4.091 17.279 1.00 94.56 189 GLU A O 1
ATOM 1512 N N . ASP A 1 190 ? 1.274 4.657 18.873 1.00 95.75 190 ASP A N 1
ATOM 1513 C CA . ASP A 1 190 ? 0.390 4.555 20.038 1.00 95.75 190 ASP A CA 1
ATOM 1514 C C . ASP A 1 190 ? -0.875 5.411 19.872 1.00 95.75 190 ASP A C 1
ATOM 1516 O O . ASP A 1 190 ? -1.994 4.912 19.971 1.00 95.75 190 ASP A O 1
ATOM 1520 N N . LYS A 1 191 ? -0.704 6.686 19.508 1.00 97.31 191 LYS A N 1
ATOM 1521 C CA . LYS A 1 191 ? -1.820 7.620 19.307 1.00 97.31 191 LYS A CA 1
ATOM 1522 C C . LYS A 1 191 ? -2.696 7.215 18.128 1.00 97.31 191 LYS A C 1
ATOM 1524 O O . LYS A 1 191 ? -3.910 7.393 18.187 1.00 97.31 191 LYS A O 1
ATOM 1529 N N . LEU A 1 192 ? -2.096 6.677 17.062 1.00 97.25 192 LEU A N 1
ATOM 1530 C CA . LEU A 1 192 ? -2.842 6.152 15.918 1.00 97.25 192 LEU A CA 1
ATOM 1531 C C . LEU A 1 192 ? -3.669 4.927 16.306 1.00 97.25 192 LEU A C 1
ATOM 1533 O O . LEU A 1 192 ? -4.839 4.838 15.930 1.00 97.25 192 LEU A O 1
ATOM 1537 N N . PHE A 1 193 ? -3.082 4.015 17.079 1.00 97.75 193 PHE A N 1
ATOM 1538 C CA . PHE A 1 193 ? -3.774 2.842 17.590 1.00 97.75 193 PHE A CA 1
ATOM 1539 C C . PHE A 1 193 ? -4.977 3.240 18.455 1.00 97.75 193 PHE A C 1
ATOM 1541 O O . PHE A 1 193 ? -6.077 2.720 18.248 1.00 97.75 193 PHE A O 1
ATOM 1548 N N . ASP A 1 194 ? -4.799 4.202 19.363 1.00 97.81 194 ASP A N 1
ATOM 1549 C CA . ASP A 1 194 ? -5.866 4.717 20.224 1.00 97.81 194 ASP A CA 1
ATOM 1550 C C . ASP A 1 194 ? -6.982 5.402 19.420 1.00 97.81 194 ASP A C 1
ATOM 1552 O O . ASP A 1 194 ? -8.157 5.095 19.630 1.00 97.81 194 ASP A O 1
ATOM 1556 N N . ALA A 1 195 ? -6.644 6.273 18.462 1.00 98.12 195 ALA A N 1
ATOM 1557 C CA . ALA A 1 195 ? -7.626 6.980 17.634 1.00 98.12 195 ALA A CA 1
ATOM 1558 C C . ALA A 1 195 ? -8.456 6.019 16.764 1.00 98.12 195 ALA A C 1
ATOM 1560 O O . ALA A 1 195 ? -9.687 6.103 16.729 1.00 98.12 195 ALA A O 1
ATOM 1561 N N . VAL A 1 196 ? -7.809 5.045 16.109 1.00 98.12 196 VAL A N 1
ATOM 1562 C CA . VAL A 1 196 ? -8.510 4.022 15.316 1.00 98.12 196 VAL A CA 1
ATOM 1563 C C . VAL A 1 196 ? -9.364 3.124 16.217 1.00 98.12 196 VAL A C 1
ATOM 1565 O O . VAL A 1 196 ? -10.521 2.865 15.892 1.00 98.12 196 VAL A O 1
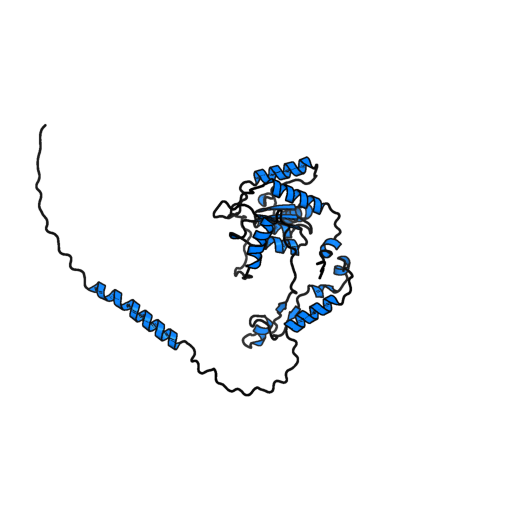ATOM 1568 N N . SER A 1 197 ? -8.856 2.704 17.379 1.00 98.06 197 SER A N 1
ATOM 1569 C CA . SER A 1 197 ? -9.619 1.894 18.342 1.00 98.06 197 SER A CA 1
ATOM 1570 C C . SER A 1 197 ? -10.841 2.639 18.892 1.00 98.06 197 SER A C 1
ATOM 1572 O O . SER A 1 197 ? -11.926 2.062 19.011 1.00 98.06 197 SER A O 1
ATOM 1574 N N . ALA A 1 198 ? -10.697 3.934 19.189 1.00 97.94 198 ALA A N 1
ATOM 1575 C CA . ALA A 1 198 ? -11.791 4.795 19.622 1.00 97.94 198 ALA A CA 1
ATOM 1576 C C . ALA A 1 198 ? -12.842 4.979 18.517 1.00 97.94 198 ALA A C 1
ATOM 1578 O O . ALA A 1 198 ? -14.037 4.907 18.806 1.00 97.94 198 ALA A O 1
ATOM 1579 N N . MET A 1 199 ? -12.416 5.151 17.260 1.00 98.00 199 MET A N 1
ATOM 1580 C CA . MET A 1 199 ? -13.298 5.222 16.090 1.00 98.00 199 MET A CA 1
ATOM 1581 C C . MET A 1 199 ? -14.108 3.928 15.913 1.00 98.00 199 MET A C 1
ATOM 1583 O O . MET A 1 199 ? -15.338 3.992 15.887 1.00 98.00 199 MET A O 1
ATOM 1587 N N . LEU A 1 200 ? -13.451 2.760 15.904 1.00 97.94 200 LEU A N 1
ATOM 1588 C CA . LEU A 1 200 ? -14.117 1.455 15.780 1.00 97.94 200 LEU A CA 1
ATOM 1589 C C . LEU A 1 200 ? -15.167 1.251 16.883 1.00 97.94 200 LEU A C 1
ATOM 1591 O O . LEU A 1 200 ? -16.319 0.918 16.600 1.00 97.94 200 LEU A O 1
ATOM 1595 N N . LYS A 1 201 ? -14.795 1.529 18.141 1.00 97.56 201 LYS A N 1
ATOM 1596 C CA . LYS A 1 201 ? -15.695 1.421 19.298 1.00 97.56 201 LYS A CA 1
ATOM 1597 C C . LYS A 1 201 ? -16.879 2.388 19.213 1.00 97.56 201 LYS A C 1
ATOM 1599 O O . LYS A 1 201 ? -18.000 2.000 19.531 1.00 97.56 201 LYS A O 1
ATOM 1604 N N . LYS A 1 202 ? -16.641 3.641 18.810 1.00 97.25 202 LYS A N 1
ATOM 1605 C CA . LYS A 1 202 ? -17.672 4.685 18.690 1.00 97.25 202 LYS A CA 1
ATOM 1606 C C . LYS A 1 202 ? -18.719 4.341 17.632 1.00 97.25 202 LYS A C 1
ATOM 1608 O O . LYS A 1 202 ? -19.887 4.666 17.816 1.00 97.25 202 LYS A O 1
ATOM 1613 N N . GLU A 1 203 ? -18.306 3.697 16.545 1.00 96.75 203 GLU A N 1
ATOM 1614 C CA . GLU A 1 203 ? -19.187 3.314 15.437 1.00 96.75 203 GLU A CA 1
ATOM 1615 C C . GLU A 1 203 ? -19.774 1.898 15.574 1.00 96.75 203 GLU A C 1
ATOM 1617 O O . GLU A 1 203 ? -20.493 1.449 14.687 1.00 96.75 203 GLU A O 1
ATOM 1622 N N . GLY A 1 204 ? -19.506 1.194 16.682 1.00 96.81 204 GLY A N 1
ATOM 1623 C CA . GLY A 1 204 ? -20.024 -0.160 16.918 1.00 96.81 204 GLY A CA 1
ATOM 1624 C C . GLY A 1 204 ? -19.472 -1.206 15.943 1.00 96.81 204 GLY A C 1
ATOM 1625 O O . GLY A 1 204 ? -20.128 -2.216 15.688 1.00 96.81 204 GLY A O 1
ATOM 1626 N N . ARG A 1 205 ? -18.287 -0.956 15.375 1.00 95.75 205 ARG A N 1
ATOM 1627 C CA . ARG A 1 205 ? -17.656 -1.820 14.374 1.00 95.75 205 ARG A CA 1
ATOM 1628 C C . ARG A 1 205 ? -17.163 -3.126 14.994 1.00 95.75 205 ARG A C 1
ATOM 1630 O O . ARG A 1 205 ? -16.663 -3.140 16.116 1.00 95.75 205 ARG A O 1
ATOM 1637 N N . SER A 1 206 ? -17.307 -4.225 14.253 1.00 94.81 206 SER A N 1
ATOM 1638 C CA . SER A 1 206 ? -16.900 -5.568 14.690 1.00 94.81 206 SER A CA 1
ATOM 1639 C C . SER A 1 206 ? -15.446 -5.904 14.351 1.00 94.81 206 SER A C 1
ATOM 1641 O O . SER A 1 206 ? -14.916 -6.897 14.852 1.00 94.81 206 SER A O 1
ATOM 1643 N N . GLU A 1 207 ? -14.785 -5.094 13.519 1.00 96.44 207 GLU A N 1
ATOM 1644 C CA . GLU A 1 207 ? -13.357 -5.220 13.249 1.00 96.44 207 GLU A CA 1
ATOM 1645 C C . GLU A 1 207 ? -12.513 -4.995 14.514 1.00 96.44 207 GLU A C 1
ATOM 1647 O O . GLU A 1 207 ? -12.761 -4.083 15.303 1.00 96.44 207 GLU A O 1
ATOM 1652 N N . LYS A 1 208 ? -11.462 -5.806 14.678 1.00 95.38 208 LYS A N 1
ATOM 1653 C CA . LYS A 1 208 ? -10.485 -5.679 15.763 1.00 95.38 208 LYS A CA 1
ATOM 1654 C C . LYS A 1 208 ? -9.169 -5.134 15.210 1.00 95.38 208 LYS A C 1
ATOM 1656 O O . LYS A 1 208 ? -8.644 -5.670 14.238 1.00 95.38 208 LYS A O 1
ATOM 1661 N N . LEU A 1 209 ? -8.636 -4.092 15.845 1.00 97.38 209 LEU A N 1
ATOM 1662 C CA . LEU A 1 209 ? -7.298 -3.577 15.560 1.00 97.38 209 LEU A CA 1
ATOM 1663 C C . LEU A 1 209 ? -6.255 -4.377 16.354 1.00 97.38 209 LEU A C 1
ATOM 1665 O O . LEU A 1 209 ? -6.393 -4.557 17.564 1.00 97.38 209 LEU A O 1
ATOM 1669 N N . GLU A 1 210 ? -5.212 -4.851 15.676 1.00 95.12 210 GLU A N 1
ATOM 1670 C CA . GLU A 1 210 ? -4.133 -5.648 16.264 1.00 95.12 210 GLU A CA 1
ATOM 1671 C C . GLU A 1 210 ? -2.777 -5.230 15.684 1.00 95.12 210 GLU A C 1
ATOM 1673 O O . GLU A 1 210 ? -2.676 -4.866 14.512 1.00 95.12 210 GLU A O 1
ATOM 1678 N N . TYR A 1 211 ? -1.719 -5.317 16.492 1.00 93.75 211 TYR A N 1
ATOM 1679 C CA . TYR A 1 211 ? -0.349 -5.191 15.997 1.00 93.75 211 TYR A CA 1
ATOM 1680 C C . TYR A 1 211 ? 0.079 -6.497 15.329 1.00 93.75 211 TYR A C 1
ATOM 1682 O O . TYR A 1 211 ? 0.210 -7.514 16.006 1.00 93.75 211 TYR A O 1
ATOM 1690 N N . PHE A 1 212 ? 0.377 -6.465 14.029 1.00 93.31 212 PHE A N 1
ATOM 1691 C CA . PHE A 1 212 ? 0.996 -7.608 13.362 1.00 93.31 212 PHE A CA 1
ATOM 1692 C C . PHE A 1 212 ? 2.454 -7.774 13.813 1.00 93.31 212 PHE A C 1
ATOM 1694 O O . PHE A 1 212 ? 3.281 -6.876 13.632 1.00 93.31 212 PHE A O 1
ATOM 1701 N N . ARG A 1 213 ? 2.785 -8.944 14.363 1.00 90.12 213 ARG A N 1
ATOM 1702 C CA . ARG A 1 213 ? 4.136 -9.306 14.802 1.00 90.12 213 ARG A CA 1
ATOM 1703 C C . ARG A 1 213 ? 4.501 -10.663 14.223 1.00 90.12 213 ARG A C 1
ATOM 1705 O O . ARG A 1 213 ? 3.832 -11.651 14.486 1.00 90.12 21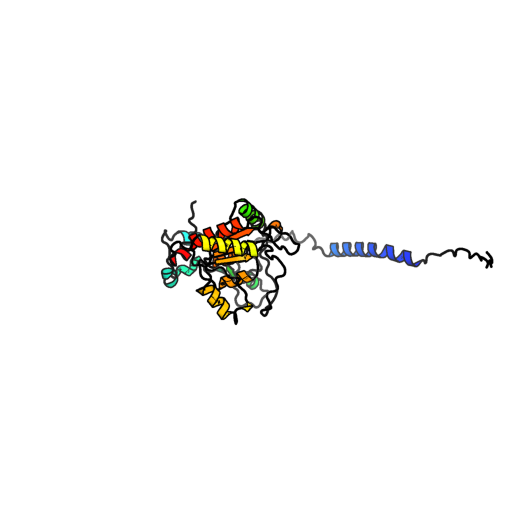3 ARG A O 1
ATOM 1712 N N . HIS A 1 214 ? 5.579 -10.724 13.447 1.00 85.00 214 HIS A N 1
ATOM 1713 C CA . HIS A 1 214 ? 5.990 -11.972 12.790 1.00 85.00 214 HIS A CA 1
ATOM 1714 C C . HIS A 1 214 ? 6.427 -13.062 13.791 1.00 85.00 214 HIS A C 1
ATOM 1716 O O . HIS A 1 214 ? 6.358 -14.240 13.471 1.00 85.00 214 HIS A O 1
ATOM 1722 N N . SER A 1 215 ? 6.833 -12.666 15.004 1.00 87.38 215 SER A N 1
ATOM 1723 C CA . SER A 1 215 ? 7.160 -13.549 16.135 1.00 87.38 215 SER A CA 1
ATOM 1724 C C . SER A 1 215 ? 5.986 -14.369 16.662 1.00 87.38 215 SER A C 1
ATOM 1726 O O . SER A 1 215 ? 6.206 -15.358 17.354 1.00 87.38 215 SER A O 1
ATOM 1728 N N . ASP A 1 216 ? 4.758 -13.942 16.376 1.00 90.25 216 ASP A N 1
ATOM 1729 C CA . ASP A 1 216 ? 3.550 -14.494 16.989 1.00 90.25 216 ASP A CA 1
ATOM 1730 C C . ASP A 1 216 ? 2.987 -15.666 16.152 1.00 90.25 216 ASP A C 1
ATOM 1732 O O . ASP A 1 216 ? 1.948 -16.225 16.487 1.00 90.25 216 ASP A O 1
ATOM 1736 N N . PHE A 1 217 ? 3.697 -16.048 15.081 1.00 91.31 217 PHE A N 1
ATOM 1737 C CA . PHE A 1 217 ? 3.346 -17.099 14.126 1.00 91.31 217 PHE A CA 1
ATOM 1738 C C . PHE A 1 217 ? 4.482 -18.126 14.007 1.00 91.31 217 PHE A C 1
ATOM 1740 O O . PHE A 1 217 ? 5.659 -17.768 13.962 1.00 91.31 217 PHE A O 1
ATOM 1747 N N . ALA A 1 218 ? 4.144 -19.408 13.874 1.00 90.94 218 ALA A N 1
ATOM 1748 C CA . ALA A 1 218 ? 5.104 -20.507 13.759 1.00 90.94 218 ALA A CA 1
ATOM 1749 C C . ALA A 1 218 ? 5.823 -20.569 12.394 1.00 90.94 218 ALA A C 1
ATOM 1751 O O . ALA A 1 218 ? 6.795 -21.310 12.236 1.00 90.94 218 ALA A O 1
ATOM 1752 N N . GLY A 1 219 ? 5.357 -19.816 11.392 1.00 85.75 219 GLY A N 1
ATOM 1753 C CA . GLY A 1 219 ? 6.021 -19.699 10.096 1.00 85.75 219 GLY A CA 1
ATOM 1754 C C . GLY A 1 219 ? 5.145 -19.117 8.987 1.00 85.75 219 GLY A C 1
ATOM 1755 O O . GLY A 1 219 ? 3.997 -18.720 9.197 1.00 85.75 219 GLY A O 1
ATOM 1756 N N . LEU A 1 220 ? 5.694 -19.099 7.768 1.00 86.56 220 LEU A N 1
ATOM 1757 C CA . LEU A 1 220 ? 5.095 -18.433 6.605 1.00 86.56 220 LEU A CA 1
ATOM 1758 C C . LEU A 1 220 ? 3.675 -18.918 6.275 1.00 86.56 220 LEU A C 1
ATOM 1760 O O . LEU A 1 220 ? 2.830 -18.102 5.926 1.00 86.56 220 LEU A O 1
ATOM 1764 N N . THR A 1 221 ? 3.389 -20.216 6.410 1.00 88.81 221 THR A N 1
ATOM 1765 C CA . THR A 1 221 ? 2.056 -20.789 6.139 1.00 88.81 221 THR A CA 1
ATOM 1766 C C . THR A 1 221 ? 0.976 -20.215 7.057 1.00 88.81 221 THR A C 1
ATOM 1768 O O . THR A 1 221 ? -0.156 -19.988 6.624 1.00 88.81 221 THR A O 1
ATOM 1771 N N . GLU A 1 222 ? 1.320 -19.955 8.318 1.00 91.31 222 GLU A N 1
ATOM 1772 C CA . GLU A 1 222 ? 0.397 -19.389 9.298 1.00 91.31 222 GLU A CA 1
ATOM 1773 C C . GLU A 1 222 ? 0.205 -17.888 9.057 1.00 91.31 222 GLU A C 1
ATOM 1775 O O . GLU A 1 222 ? -0.931 -17.426 9.004 1.00 91.31 222 GLU A O 1
ATOM 1780 N N . VAL A 1 223 ? 1.289 -17.153 8.772 1.00 93.19 223 VAL A N 1
ATOM 1781 C CA . VAL A 1 223 ? 1.229 -15.740 8.351 1.00 93.19 223 VAL A CA 1
ATOM 1782 C C . VAL A 1 223 ? 0.374 -15.575 7.092 1.00 93.19 223 VAL A C 1
ATOM 1784 O O . VAL A 1 223 ? -0.476 -14.689 7.038 1.00 93.19 223 VAL A O 1
ATOM 1787 N N . ALA A 1 224 ? 0.557 -16.440 6.093 1.00 91.50 224 ALA A N 1
ATOM 1788 C CA . ALA A 1 224 ? -0.218 -16.413 4.860 1.00 91.50 224 ALA A CA 1
ATOM 1789 C C . ALA A 1 224 ? -1.703 -16.711 5.113 1.00 91.50 224 ALA A C 1
ATOM 1791 O O . ALA A 1 224 ? -2.562 -16.004 4.594 1.00 91.50 224 ALA A O 1
ATOM 1792 N N . SER A 1 225 ? -2.012 -17.702 5.955 1.00 90.12 225 SER A N 1
ATOM 1793 C CA . SER A 1 225 ? -3.398 -18.026 6.323 1.00 90.12 225 SER A CA 1
ATOM 1794 C C . SER A 1 225 ? -4.050 -16.895 7.127 1.00 90.12 225 SER A C 1
ATOM 1796 O O . SER A 1 225 ? -5.181 -16.516 6.846 1.00 90.12 225 SER A O 1
ATOM 1798 N N . PHE A 1 226 ? -3.325 -16.277 8.064 1.00 95.19 226 PHE A N 1
ATOM 1799 C CA . PHE A 1 226 ? -3.792 -15.108 8.810 1.00 95.19 226 PHE A CA 1
ATOM 1800 C C . PHE A 1 226 ? -4.104 -13.926 7.881 1.00 95.19 226 PHE A C 1
ATOM 1802 O O . PHE A 1 226 ? -5.200 -13.371 7.940 1.00 95.19 226 PHE A O 1
ATOM 1809 N N . MET A 1 227 ? -3.182 -13.577 6.978 1.00 95.25 227 MET A N 1
ATOM 1810 C CA . MET A 1 227 ? -3.382 -12.504 5.995 1.00 95.25 227 MET A CA 1
ATOM 1811 C C . MET A 1 227 ? -4.577 -12.785 5.075 1.00 95.25 227 MET A C 1
ATOM 1813 O O . MET A 1 227 ? -5.387 -11.891 4.838 1.00 95.25 227 MET A O 1
ATOM 1817 N N . ARG A 1 228 ? -4.725 -14.029 4.607 1.00 92.19 228 ARG A N 1
ATOM 1818 C CA . ARG A 1 228 ? -5.821 -14.461 3.730 1.00 92.19 228 ARG A CA 1
ATOM 1819 C C . ARG A 1 228 ? -7.188 -14.441 4.420 1.00 92.19 228 ARG A C 1
ATOM 1821 O O . ARG A 1 228 ? -8.163 -14.003 3.817 1.00 92.19 228 ARG A O 1
ATOM 1828 N N . ASP A 1 229 ? -7.263 -14.935 5.655 1.00 90.25 229 ASP A N 1
ATOM 1829 C CA . ASP A 1 229 ? -8.537 -15.287 6.298 1.00 90.25 229 ASP A CA 1
ATOM 1830 C C . ASP A 1 229 ? -8.998 -14.270 7.354 1.00 90.25 229 ASP A C 1
ATOM 1832 O O . ASP A 1 229 ? -10.156 -14.298 7.772 1.00 90.25 229 ASP A O 1
ATOM 1836 N N . ARG A 1 230 ? -8.098 -13.400 7.842 1.00 94.62 230 ARG A N 1
ATOM 1837 C CA . ARG A 1 230 ? -8.345 -12.523 9.004 1.00 94.62 230 ARG A CA 1
ATOM 1838 C C . ARG A 1 230 ? -8.112 -11.033 8.740 1.00 94.62 230 ARG A C 1
ATOM 1840 O O . ARG A 1 230 ? -8.604 -10.217 9.518 1.00 94.62 230 ARG A O 1
ATOM 1847 N N . VAL A 1 231 ? -7.393 -10.653 7.679 1.00 96.25 231 VAL A N 1
ATOM 1848 C CA . VAL A 1 231 ? -6.955 -9.260 7.457 1.00 96.25 231 VAL A CA 1
ATOM 1849 C C . VAL A 1 231 ? -7.820 -8.537 6.417 1.00 96.25 231 VAL A C 1
ATOM 1851 O O . VAL A 1 231 ? -7.604 -8.626 5.209 1.00 96.25 231 VAL A O 1
ATOM 1854 N N . LYS A 1 232 ? -8.773 -7.731 6.906 1.00 95.69 232 LYS A N 1
ATOM 1855 C CA . LYS A 1 232 ? -9.562 -6.788 6.082 1.00 95.69 232 LYS A CA 1
ATOM 1856 C C . LYS A 1 232 ? -8.756 -5.541 5.682 1.00 95.69 232 LYS A C 1
ATOM 1858 O O . LYS A 1 232 ? -8.994 -4.966 4.622 1.00 95.69 232 LYS A O 1
ATOM 1863 N N . MET A 1 233 ? -7.798 -5.118 6.512 1.00 97.62 233 MET A N 1
ATOM 1864 C CA . MET A 1 233 ? -6.985 -3.922 6.276 1.00 97.62 233 MET A CA 1
ATOM 1865 C C . MET A 1 233 ? -5.598 -4.018 6.924 1.00 97.62 233 MET A C 1
ATOM 1867 O O . MET A 1 233 ? -5.467 -4.540 8.028 1.00 97.62 233 MET A O 1
ATOM 1871 N N . MET A 1 234 ? -4.586 -3.456 6.263 1.00 97.94 234 MET A N 1
ATOM 1872 C CA . MET A 1 234 ? -3.235 -3.239 6.784 1.00 97.94 234 MET A CA 1
ATOM 1873 C C . MET A 1 234 ? -2.957 -1.735 6.889 1.00 97.94 234 MET A C 1
ATOM 1875 O O . MET A 1 234 ? -3.202 -0.990 5.941 1.00 97.94 234 MET A O 1
ATOM 1879 N N . ILE A 1 235 ? -2.427 -1.288 8.028 1.00 97.38 235 ILE A N 1
ATOM 1880 C CA . ILE A 1 235 ? -2.067 0.112 8.297 1.00 97.38 235 ILE A CA 1
ATOM 1881 C C . ILE A 1 235 ? -0.646 0.113 8.858 1.00 97.38 235 ILE A C 1
ATOM 1883 O O . ILE A 1 235 ? -0.344 -0.698 9.733 1.00 97.38 235 ILE A O 1
ATOM 1887 N N . GLY A 1 236 ? 0.225 1.006 8.392 1.00 95.31 236 GLY A N 1
ATOM 1888 C CA . GLY A 1 236 ? 1.564 1.129 8.970 1.00 95.31 236 GLY A CA 1
ATOM 1889 C C . GLY A 1 236 ? 2.546 1.936 8.124 1.00 95.31 236 GLY A C 1
ATOM 1890 O O . GLY A 1 236 ? 2.194 2.403 7.041 1.00 95.31 236 GLY A O 1
ATOM 1891 N N . PRO A 1 237 ? 3.789 2.109 8.602 1.00 94.44 237 PRO A N 1
ATOM 1892 C CA . PRO A 1 237 ? 4.841 2.782 7.850 1.00 94.44 237 PRO A CA 1
ATOM 1893 C C . PRO A 1 237 ? 5.325 1.966 6.642 1.00 94.44 237 PRO A C 1
ATOM 1895 O O . PRO A 1 237 ? 5.319 0.734 6.683 1.00 94.44 237 PRO A O 1
ATOM 1898 N N . HIS A 1 238 ? 5.844 2.645 5.612 1.00 91.69 238 HIS A N 1
ATOM 1899 C CA . HIS A 1 238 ? 6.552 2.004 4.496 1.00 91.69 238 HIS A CA 1
ATOM 1900 C C . HIS A 1 238 ? 7.634 1.040 5.009 1.00 91.69 238 HIS A C 1
ATOM 1902 O O . HIS A 1 238 ? 8.638 1.454 5.605 1.00 91.69 238 HIS A O 1
ATOM 1908 N N . GLY A 1 239 ? 7.468 -0.255 4.738 1.00 88.69 239 GLY A N 1
ATOM 1909 C CA . GLY A 1 239 ? 8.397 -1.277 5.200 1.00 88.69 239 GLY A CA 1
ATOM 1910 C C . GLY A 1 239 ? 7.976 -2.697 4.839 1.00 88.69 239 GLY A C 1
ATOM 1911 O O . GLY A 1 239 ? 6.844 -2.957 4.440 1.00 88.69 239 GLY A O 1
ATOM 1912 N N . ALA A 1 240 ? 8.905 -3.638 5.017 1.00 85.94 240 ALA A N 1
ATOM 1913 C CA . ALA A 1 240 ? 8.782 -5.019 4.546 1.00 85.94 240 ALA A CA 1
ATOM 1914 C C . ALA A 1 240 ? 7.559 -5.794 5.084 1.00 85.94 240 ALA A C 1
ATOM 1916 O O . ALA A 1 240 ? 7.174 -6.796 4.488 1.00 85.94 240 ALA A O 1
ATOM 1917 N N . ALA A 1 241 ? 6.906 -5.328 6.155 1.00 89.00 241 ALA A N 1
ATOM 1918 C CA . ALA A 1 241 ? 5.653 -5.905 6.640 1.00 89.00 241 ALA A CA 1
ATOM 1919 C C . ALA A 1 241 ? 4.537 -5.890 5.571 1.00 89.00 241 ALA A C 1
ATOM 1921 O O . ALA A 1 241 ? 3.770 -6.850 5.495 1.00 89.00 241 ALA A O 1
ATOM 1922 N N . PHE A 1 242 ? 4.498 -4.880 4.692 1.00 93.06 242 PHE A N 1
ATOM 1923 C CA . PHE A 1 242 ? 3.538 -4.799 3.581 1.00 93.06 242 PHE A CA 1
ATOM 1924 C C . PHE A 1 242 ? 3.760 -5.854 2.482 1.00 93.06 242 PHE A C 1
ATOM 1926 O O . PHE A 1 242 ? 2.851 -6.113 1.695 1.00 93.06 242 PHE A O 1
ATOM 1933 N N . TYR A 1 243 ? 4.902 -6.554 2.443 1.00 92.38 243 TYR A N 1
ATOM 1934 C CA . TYR A 1 243 ? 5.061 -7.697 1.533 1.00 92.38 243 TYR A CA 1
ATOM 1935 C C . TYR A 1 243 ? 4.124 -8.865 1.871 1.00 92.38 243 TYR A C 1
ATOM 1937 O O . TYR A 1 243 ? 3.792 -9.644 0.979 1.00 92.38 243 TYR A O 1
ATOM 1945 N N . ASN A 1 244 ? 3.639 -8.961 3.115 1.00 94.44 244 ASN A N 1
ATOM 1946 C CA . ASN A 1 244 ? 2.661 -9.978 3.508 1.00 94.44 244 ASN A CA 1
ATOM 1947 C C . ASN A 1 244 ? 1.275 -9.752 2.872 1.00 94.44 244 ASN A C 1
ATOM 1949 O O . ASN A 1 244 ? 0.494 -10.697 2.788 1.00 94.44 244 ASN A O 1
ATOM 1953 N N . ALA A 1 245 ? 0.999 -8.555 2.331 1.00 94.75 245 ALA A N 1
ATOM 1954 C CA . ALA A 1 245 ? -0.217 -8.282 1.563 1.00 94.75 245 ALA A CA 1
ATOM 1955 C C . ALA A 1 245 ? -0.360 -9.178 0.317 1.00 94.75 245 ALA A C 1
ATOM 1957 O O . ALA A 1 245 ? -1.472 -9.369 -0.161 1.00 94.75 245 ALA A O 1
ATOM 1958 N N . ARG A 1 246 ? 0.729 -9.799 -0.170 1.00 93.56 246 ARG A N 1
ATOM 1959 C CA . ARG A 1 246 ? 0.687 -10.828 -1.231 1.00 93.56 246 ARG A CA 1
ATOM 1960 C C . ARG A 1 246 ? -0.155 -12.056 -0.881 1.00 93.56 246 ARG A C 1
ATOM 1962 O O . ARG A 1 246 ? -0.566 -12.771 -1.785 1.00 93.56 246 ARG A O 1
ATOM 1969 N N . PHE A 1 247 ? -0.374 -12.316 0.407 1.00 93.25 247 PHE A N 1
ATOM 1970 C CA . PHE A 1 247 ? -1.210 -13.417 0.888 1.00 93.25 247 PHE A CA 1
ATOM 1971 C C . PHE A 1 247 ? -2.624 -12.971 1.272 1.00 93.25 247 PHE A C 1
ATOM 1973 O O . PHE A 1 247 ? -3.474 -13.816 1.541 1.00 93.25 247 PHE A O 1
ATOM 1980 N N . ALA A 1 248 ? -2.873 -11.662 1.329 1.00 93.44 248 ALA A N 1
ATOM 1981 C CA . ALA A 1 248 ? -4.186 -11.116 1.625 1.00 93.44 248 ALA A CA 1
ATOM 1982 C C . ALA A 1 248 ? -5.085 -11.165 0.380 1.00 93.44 248 ALA A C 1
ATOM 1984 O O . ALA A 1 248 ? -4.605 -11.158 -0.755 1.00 93.44 248 ALA A O 1
ATOM 1985 N N . GLN A 1 249 ? -6.397 -11.225 0.593 1.00 87.38 249 GLN A N 1
ATOM 1986 C CA . GLN A 1 249 ? -7.374 -11.325 -0.492 1.00 87.38 249 GLN A CA 1
ATOM 1987 C C . GLN A 1 249 ? -7.381 -10.061 -1.380 1.00 87.38 249 GLN A C 1
ATOM 1989 O O . GLN A 1 249 ? -6.955 -8.980 -0.946 1.00 87.38 249 GLN A O 1
ATOM 1994 N N . PRO A 1 250 ? -7.925 -10.146 -2.609 1.00 85.44 250 PRO A N 1
ATOM 1995 C CA . PRO A 1 250 ? -8.424 -8.969 -3.312 1.00 85.44 250 PRO A CA 1
ATOM 1996 C C . PRO A 1 250 ? -9.364 -8.166 -2.401 1.00 85.44 250 PRO A C 1
ATOM 1998 O O . PRO A 1 250 ? -10.060 -8.727 -1.554 1.00 85.44 250 PRO A O 1
ATOM 2001 N N . ARG A 1 251 ? -9.372 -6.838 -2.549 1.00 86.69 251 ARG A N 1
ATOM 2002 C CA . ARG A 1 251 ? -10.060 -5.898 -1.642 1.00 86.69 251 ARG A CA 1
ATOM 2003 C C . ARG A 1 251 ? -9.651 -5.914 -0.160 1.00 86.69 251 ARG A C 1
ATOM 2005 O O . ARG A 1 251 ? -10.289 -5.218 0.625 1.00 86.69 251 ARG A O 1
ATOM 2012 N N . THR A 1 252 ? -8.542 -6.535 0.245 1.00 93.56 252 THR A N 1
ATOM 2013 C CA . THR A 1 252 ? -7.854 -6.042 1.453 1.00 93.56 252 THR A CA 1
ATOM 2014 C C . THR A 1 252 ? -7.410 -4.592 1.203 1.00 93.56 252 THR A C 1
ATOM 2016 O O . THR A 1 252 ? -6.905 -4.273 0.125 1.00 93.56 252 THR A O 1
ATOM 2019 N N . ALA A 1 253 ? -7.631 -3.692 2.165 1.00 96.06 253 ALA A N 1
ATOM 2020 C CA . ALA A 1 253 ? -7.193 -2.296 2.061 1.00 96.06 253 ALA A CA 1
ATOM 2021 C C . ALA A 1 253 ? -5.803 -2.092 2.677 1.00 96.06 253 ALA A C 1
ATOM 2023 O O . ALA A 1 253 ? -5.524 -2.570 3.774 1.00 96.06 253 ALA A O 1
ATOM 2024 N N . LEU A 1 254 ? -4.941 -1.340 2.002 1.00 97.62 254 LEU A N 1
ATOM 2025 C CA . LEU A 1 254 ? -3.619 -0.942 2.474 1.00 97.62 254 LEU A CA 1
ATOM 2026 C C . LEU A 1 254 ? -3.609 0.574 2.701 1.00 97.62 254 LEU A C 1
ATOM 2028 O O . LEU A 1 254 ? -3.920 1.344 1.794 1.00 97.62 254 LEU A O 1
ATOM 2032 N N . ILE A 1 255 ? -3.239 1.004 3.907 1.00 97.75 255 ILE A N 1
ATOM 2033 C CA . ILE A 1 255 ? -2.992 2.408 4.249 1.00 97.75 255 ILE A CA 1
ATOM 2034 C C . ILE A 1 255 ? -1.521 2.538 4.628 1.00 97.75 255 ILE A C 1
ATOM 2036 O O . ILE A 1 255 ? -1.111 2.224 5.748 1.00 97.75 255 ILE A O 1
ATOM 2040 N N . GLU A 1 256 ? -0.725 2.980 3.664 1.00 96.38 256 GLU A N 1
ATOM 2041 C CA . GLU A 1 256 ? 0.714 3.122 3.817 1.00 96.38 256 GLU A CA 1
ATOM 2042 C C . GLU A 1 256 ? 1.079 4.543 4.252 1.00 96.38 256 GLU A C 1
ATOM 2044 O O . GLU A 1 256 ? 0.750 5.532 3.592 1.00 96.38 256 GLU A O 1
ATOM 2049 N N . ILE A 1 257 ? 1.792 4.641 5.371 1.00 95.38 257 ILE A N 1
ATOM 2050 C CA . ILE A 1 257 ? 2.362 5.886 5.873 1.00 95.38 257 ILE A CA 1
ATOM 2051 C C . ILE A 1 257 ? 3.785 5.985 5.318 1.00 95.38 257 ILE A C 1
ATOM 2053 O O . ILE A 1 257 ? 4.713 5.337 5.810 1.00 95.38 257 ILE A O 1
ATOM 2057 N N . ILE A 1 258 ? 3.956 6.769 4.259 1.00 92.75 258 ILE A N 1
ATOM 2058 C CA . ILE A 1 258 ? 5.260 6.986 3.630 1.00 92.75 258 ILE A CA 1
ATOM 2059 C C . ILE A 1 258 ? 5.990 8.174 4.270 1.00 92.75 258 ILE A C 1
ATOM 2061 O O . ILE A 1 258 ? 5.338 9.113 4.737 1.00 92.75 258 ILE A O 1
ATOM 2065 N N . PRO A 1 259 ? 7.335 8.189 4.262 1.00 91.31 259 PRO A N 1
ATOM 2066 C CA . PRO A 1 259 ? 8.100 9.407 4.506 1.00 91.31 259 PRO A CA 1
ATOM 2067 C C . PRO A 1 259 ? 7.737 10.504 3.500 1.00 91.31 259 PRO A C 1
ATOM 2069 O O . PRO A 1 259 ? 7.068 10.254 2.499 1.00 91.31 259 PRO A O 1
ATOM 2072 N N . ASP A 1 260 ? 8.235 11.718 3.728 1.00 86.00 260 ASP A N 1
ATOM 2073 C CA . ASP A 1 260 ? 8.132 12.788 2.735 1.00 86.0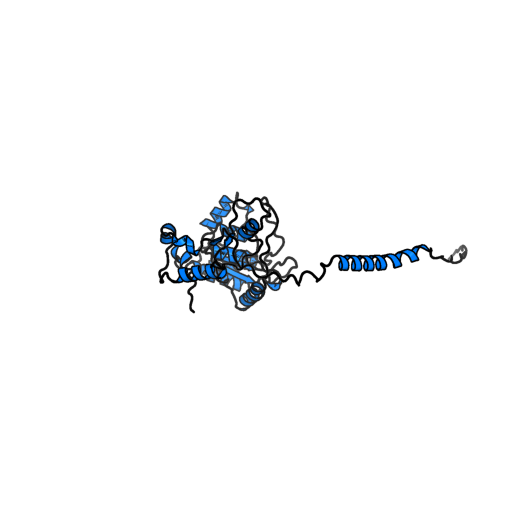0 260 ASP A CA 1
ATOM 2074 C C . ASP A 1 260 ? 8.731 12.312 1.392 1.00 86.00 260 ASP A C 1
ATOM 2076 O O . ASP A 1 260 ? 9.905 11.916 1.389 1.00 86.00 260 ASP A O 1
ATOM 2080 N N . PRO A 1 261 ? 7.976 12.317 0.270 1.00 84.00 261 PRO A N 1
ATOM 2081 C CA . PRO A 1 261 ? 8.463 11.835 -1.024 1.00 84.00 261 PRO A CA 1
ATOM 2082 C C . PRO A 1 261 ? 9.800 12.454 -1.443 1.00 84.00 261 PRO A C 1
ATOM 2084 O O . PRO A 1 261 ? 10.661 11.758 -1.976 1.00 84.00 261 PRO A O 1
ATOM 2087 N N . ASP A 1 262 ? 10.022 13.731 -1.111 1.00 83.00 262 ASP A N 1
ATOM 2088 C CA . ASP A 1 262 ? 11.269 14.469 -1.373 1.00 83.00 262 ASP A CA 1
ATOM 2089 C C . ASP A 1 262 ? 12.500 13.898 -0.626 1.00 83.00 262 ASP A C 1
ATOM 2091 O O . ASP A 1 262 ? 13.638 14.306 -0.870 1.00 83.00 262 ASP A O 1
ATOM 2095 N N . LYS A 1 263 ? 12.289 12.988 0.336 1.00 81.50 263 LYS A N 1
ATOM 2096 C CA . LYS A 1 263 ? 13.328 12.281 1.107 1.00 81.50 263 LYS A CA 1
ATOM 2097 C C . LYS A 1 263 ? 13.416 10.802 0.764 1.00 81.50 263 LYS A C 1
ATOM 2099 O O . LYS A 1 263 ? 14.512 10.241 0.794 1.00 81.50 263 LYS A O 1
ATOM 2104 N N . PHE A 1 264 ? 12.282 10.159 0.502 1.00 82.88 264 PHE A N 1
ATOM 2105 C CA . PHE A 1 264 ? 12.215 8.741 0.180 1.00 82.88 264 PHE A CA 1
ATOM 2106 C C . PHE A 1 264 ? 10.910 8.436 -0.558 1.00 82.88 264 PHE A C 1
ATOM 2108 O O . PHE A 1 264 ? 9.828 8.596 0.003 1.00 82.88 264 PHE A O 1
ATOM 2115 N N . PHE A 1 265 ? 11.022 7.933 -1.786 1.00 81.94 265 PHE A N 1
ATOM 2116 C CA . PHE A 1 265 ? 9.882 7.533 -2.601 1.00 81.94 265 PHE A CA 1
ATOM 2117 C C . PHE A 1 265 ? 10.168 6.190 -3.282 1.00 81.94 265 PHE A C 1
ATOM 2119 O O . PHE A 1 265 ? 11.069 6.086 -4.113 1.00 81.94 265 PHE A O 1
ATOM 2126 N N . VAL A 1 266 ? 9.419 5.153 -2.895 1.00 83.56 266 VAL A N 1
ATOM 2127 C CA . VAL A 1 266 ? 9.474 3.810 -3.491 1.00 83.56 266 VAL A CA 1
ATOM 2128 C C . VAL A 1 266 ? 8.034 3.292 -3.594 1.00 83.56 266 VAL A C 1
ATOM 2130 O O . VAL A 1 266 ? 7.468 2.896 -2.576 1.00 83.56 266 VAL A O 1
ATOM 2133 N N . PRO A 1 267 ? 7.415 3.300 -4.787 1.00 81.44 267 PRO A N 1
ATOM 2134 C CA . PRO A 1 267 ? 5.980 3.049 -4.948 1.00 81.44 267 PRO A CA 1
ATOM 2135 C C . PRO A 1 267 ? 5.593 1.555 -5.012 1.00 81.44 267 PRO A C 1
ATOM 2137 O O . PRO A 1 267 ? 4.457 1.226 -5.349 1.00 81.44 267 PRO A O 1
ATOM 2140 N N . CYS A 1 268 ? 6.502 0.635 -4.672 1.00 85.38 268 CYS A N 1
ATOM 2141 C CA . CYS A 1 268 ? 6.349 -0.802 -4.934 1.00 85.38 268 CYS A CA 1
ATOM 2142 C C . CYS A 1 268 ? 5.116 -1.453 -4.279 1.00 85.38 268 CYS A C 1
ATOM 2144 O O . CYS A 1 268 ? 4.548 -2.393 -4.834 1.00 85.38 268 CYS A O 1
ATOM 2146 N N . PHE A 1 269 ? 4.672 -0.968 -3.115 1.00 91.31 269 PHE A N 1
ATOM 2147 C CA . PHE A 1 269 ? 3.475 -1.491 -2.451 1.00 91.31 269 PHE A CA 1
ATOM 2148 C C . PHE A 1 269 ? 2.177 -0.979 -3.088 1.00 91.31 269 PHE A C 1
ATOM 2150 O O . PHE A 1 269 ? 1.210 -1.734 -3.130 1.00 91.31 269 PHE A O 1
ATOM 2157 N N . TRP A 1 270 ? 2.160 0.237 -3.651 1.00 87.56 270 TRP A N 1
ATOM 2158 C CA . TRP A 1 270 ? 1.051 0.709 -4.492 1.00 87.56 270 TRP A CA 1
ATOM 2159 C C . TRP A 1 270 ? 0.924 -0.158 -5.744 1.00 87.56 270 TRP A C 1
ATOM 2161 O O . TRP A 1 270 ? -0.163 -0.646 -6.049 1.00 87.56 270 TRP A O 1
ATOM 2171 N N . GLU A 1 271 ? 2.043 -0.397 -6.431 1.00 81.50 271 GLU A N 1
ATOM 2172 C CA . GLU A 1 271 ? 2.099 -1.235 -7.632 1.00 81.50 271 GLU A CA 1
ATOM 2173 C C . GLU A 1 271 ? 1.602 -2.653 -7.336 1.00 81.50 271 GLU A C 1
ATOM 2175 O O . GLU A 1 271 ? 0.675 -3.139 -7.985 1.00 81.50 271 GLU A O 1
ATOM 2180 N N . GLN A 1 272 ? 2.142 -3.277 -6.286 1.00 87.25 272 GLN A N 1
ATOM 2181 C CA . GLN A 1 272 ? 1.719 -4.594 -5.819 1.00 87.25 272 GLN A CA 1
ATOM 2182 C C . GLN A 1 272 ? 0.228 -4.629 -5.456 1.00 87.25 272 GLN A C 1
ATOM 2184 O O . GLN A 1 272 ? -0.477 -5.531 -5.900 1.00 87.25 272 GLN A O 1
ATOM 2189 N N . ALA A 1 273 ? -0.270 -3.663 -4.679 1.00 86.19 273 ALA A N 1
ATOM 2190 C CA . ALA A 1 273 ? -1.671 -3.626 -4.265 1.00 86.19 273 ALA A CA 1
ATOM 2191 C C . ALA A 1 273 ? -2.612 -3.543 -5.472 1.00 86.19 273 ALA A C 1
ATOM 2193 O O . ALA A 1 273 ? -3.593 -4.280 -5.555 1.00 86.19 273 ALA A O 1
ATOM 2194 N N . ARG A 1 274 ? -2.296 -2.687 -6.453 1.00 79.00 274 ARG A N 1
ATOM 2195 C CA . ARG A 1 274 ? -3.122 -2.551 -7.658 1.00 79.00 274 ARG A CA 1
ATOM 2196 C C . ARG A 1 274 ? -3.078 -3.798 -8.545 1.00 79.00 274 ARG A C 1
ATOM 2198 O O . ARG A 1 274 ? -4.123 -4.166 -9.069 1.00 79.00 274 ARG A O 1
ATOM 2205 N N . LEU A 1 275 ? -1.936 -4.483 -8.652 1.00 77.25 275 LEU A N 1
ATOM 2206 C CA . LEU A 1 275 ? -1.835 -5.773 -9.355 1.00 77.25 275 LEU A CA 1
ATOM 2207 C C . LEU A 1 275 ? -2.604 -6.910 -8.653 1.00 77.25 275 LEU A C 1
ATOM 2209 O O . LEU A 1 275 ? -3.049 -7.839 -9.318 1.00 77.25 275 LEU A O 1
ATOM 2213 N N . LEU A 1 276 ? -2.793 -6.833 -7.332 1.00 82.19 276 LEU A N 1
ATOM 2214 C CA . LEU A 1 276 ? -3.538 -7.818 -6.532 1.00 82.19 276 LEU A CA 1
ATOM 2215 C C . LEU A 1 276 ? -5.032 -7.477 -6.346 1.00 82.19 276 LEU A C 1
ATOM 2217 O O . LEU A 1 276 ? -5.717 -8.128 -5.559 1.00 82.19 276 LEU A O 1
ATOM 2221 N N . GLY A 1 277 ? -5.552 -6.443 -7.019 1.00 80.50 277 GLY A N 1
ATOM 2222 C CA . GLY A 1 277 ? -6.945 -6.004 -6.848 1.00 80.50 277 GLY A CA 1
ATOM 2223 C C . GLY A 1 277 ? -7.257 -5.479 -5.437 1.00 80.50 277 GLY A C 1
ATOM 2224 O O . GLY A 1 277 ? -8.397 -5.557 -4.976 1.00 80.50 277 GLY A O 1
ATOM 2225 N N . GLN A 1 278 ? -6.246 -4.985 -4.724 1.00 88.50 278 GLN A N 1
ATOM 2226 C CA . GLN A 1 278 ? -6.353 -4.445 -3.370 1.00 88.50 278 GLN A CA 1
ATOM 2227 C C . GLN A 1 278 ? -6.626 -2.938 -3.396 1.00 88.50 278 GLN A C 1
ATOM 2229 O O . GLN A 1 278 ? -6.232 -2.213 -4.324 1.00 88.50 278 GLN A O 1
ATOM 2234 N N . ASP A 1 279 ? -7.300 -2.446 -2.353 1.00 90.31 279 ASP A N 1
ATOM 2235 C CA . ASP A 1 279 ? -7.411 -1.003 -2.186 1.00 90.31 279 ASP A CA 1
ATOM 2236 C C . ASP A 1 279 ? -6.124 -0.441 -1.582 1.00 90.31 279 ASP A C 1
ATOM 2238 O O . ASP A 1 279 ? -5.517 -1.057 -0.711 1.00 90.31 279 ASP A O 1
ATOM 2242 N N . TYR A 1 280 ? -5.702 0.733 -2.040 1.00 93.19 280 TYR A N 1
ATOM 2243 C CA . TYR A 1 280 ? -4.455 1.349 -1.619 1.00 93.19 280 TYR A CA 1
ATOM 2244 C C . TYR A 1 280 ? -4.633 2.848 -1.403 1.00 93.19 280 TYR A C 1
ATOM 2246 O O . TYR A 1 280 ? -5.074 3.588 -2.291 1.00 93.19 280 TYR A O 1
ATOM 2254 N N . SER A 1 281 ? -4.229 3.292 -0.218 1.00 95.44 281 SER A N 1
ATOM 2255 C CA . SER A 1 281 ? -4.141 4.690 0.175 1.00 95.44 281 SER A CA 1
ATOM 2256 C C . SER A 1 281 ? -2.734 5.010 0.667 1.00 95.44 281 SER A C 1
ATOM 2258 O O . SER A 1 281 ? -2.134 4.212 1.386 1.00 95.44 281 SER A O 1
ATOM 2260 N N . ALA A 1 282 ? -2.248 6.205 0.341 1.00 92.88 282 ALA A N 1
ATOM 2261 C CA . ALA A 1 282 ? -0.983 6.723 0.846 1.00 92.88 282 ALA A CA 1
ATOM 2262 C C . ALA A 1 282 ? -1.219 7.958 1.722 1.00 92.88 282 ALA A C 1
ATOM 2264 O O . ALA A 1 282 ? -2.015 8.839 1.383 1.00 92.88 282 ALA A O 1
ATOM 2265 N N . HIS A 1 283 ? -0.487 8.041 2.828 1.00 94.62 283 HIS A N 1
ATOM 2266 C CA . HIS A 1 283 ? -0.459 9.198 3.716 1.00 94.62 283 HIS A CA 1
ATOM 2267 C C . HIS A 1 283 ? 0.995 9.603 3.985 1.00 94.62 283 HIS A C 1
ATOM 2269 O O . HIS A 1 283 ? 1.850 8.746 4.202 1.00 94.62 283 HIS A O 1
ATOM 2275 N N . VAL A 1 284 ? 1.294 10.904 3.964 1.00 92.62 284 VAL A N 1
ATOM 2276 C CA . VAL A 1 284 ? 2.672 11.403 4.107 1.00 92.62 284 VAL A CA 1
ATOM 2277 C C . VAL A 1 284 ? 2.965 11.750 5.566 1.00 92.62 284 VAL A C 1
ATOM 2279 O O . VAL A 1 284 ? 2.489 12.759 6.083 1.00 92.62 284 VAL A O 1
ATOM 2282 N N . GLY A 1 285 ? 3.782 10.930 6.224 1.00 92.81 285 GLY A N 1
ATOM 2283 C CA . GLY A 1 285 ? 4.285 11.190 7.569 1.00 92.81 285 GLY A CA 1
ATOM 2284 C C . GLY A 1 285 ? 5.349 12.292 7.583 1.00 92.81 285 GLY A C 1
ATOM 2285 O O . GLY A 1 285 ? 6.231 12.352 6.723 1.00 92.81 285 GLY A O 1
ATOM 2286 N N . LYS A 1 286 ? 5.318 13.161 8.600 1.00 93.25 286 LYS A N 1
ATOM 2287 C CA . LYS A 1 286 ? 6.346 14.192 8.789 1.00 93.25 286 LYS A CA 1
ATOM 2288 C C . LYS A 1 286 ? 7.648 13.530 9.230 1.00 93.25 286 LYS A C 1
ATOM 2290 O O . LYS A 1 286 ? 7.725 13.018 10.345 1.00 93.25 286 LYS A O 1
ATOM 2295 N N . VAL A 1 287 ? 8.681 13.587 8.393 1.00 92.94 287 VAL A N 1
ATOM 2296 C CA . VAL A 1 287 ? 10.020 13.087 8.740 1.00 92.94 287 VAL A CA 1
ATOM 2297 C C . VAL A 1 287 ? 10.641 13.939 9.851 1.00 92.94 287 VAL A C 1
ATOM 2299 O O . VAL A 1 287 ? 10.668 15.167 9.765 1.00 92.94 287 VAL A O 1
ATOM 2302 N N . VAL A 1 288 ? 11.153 13.277 10.891 1.00 93.75 288 VAL A N 1
ATOM 2303 C CA . VAL A 1 288 ? 11.778 13.903 12.072 1.00 93.75 288 VAL A CA 1
ATOM 2304 C C . VAL A 1 288 ? 13.169 13.347 12.410 1.00 93.75 288 VAL A C 1
ATOM 2306 O O . VAL A 1 288 ? 13.807 13.843 13.335 1.00 93.75 288 VAL A O 1
ATOM 2309 N N . SER A 1 289 ? 13.675 12.354 11.668 1.00 91.62 289 SER A N 1
ATOM 2310 C CA . SER A 1 289 ? 15.032 11.810 11.844 1.00 91.62 289 SER A CA 1
ATOM 2311 C C . SER A 1 289 ? 15.755 11.595 10.509 1.00 91.62 289 SER A C 1
ATOM 2313 O O . SER A 1 289 ? 15.131 11.470 9.455 1.00 91.62 289 SER A O 1
ATOM 2315 N N . SER A 1 290 ? 17.086 11.478 10.552 1.00 87.31 290 SER A N 1
ATOM 2316 C CA . SER A 1 290 ? 17.915 11.099 9.394 1.00 87.31 290 SER A CA 1
ATOM 2317 C C . SER A 1 290 ? 17.689 9.659 8.912 1.00 87.31 290 SER A C 1
ATOM 2319 O O . SER A 1 290 ? 18.122 9.309 7.819 1.00 87.31 290 SER A O 1
ATOM 2321 N N . LYS A 1 291 ? 16.992 8.829 9.699 1.00 87.06 291 LYS A N 1
ATOM 2322 C CA . LYS A 1 291 ? 16.546 7.478 9.323 1.00 87.06 291 LYS A CA 1
ATOM 2323 C C . LYS A 1 291 ? 15.145 7.476 8.699 1.00 87.06 291 LYS A C 1
ATOM 2325 O O . LYS A 1 291 ? 14.531 6.420 8.575 1.00 87.06 291 LYS A O 1
ATOM 2330 N N . ASN A 1 292 ? 14.637 8.650 8.319 1.00 90.62 292 ASN A N 1
ATOM 2331 C CA . ASN A 1 292 ? 13.281 8.863 7.818 1.00 90.62 292 ASN A CA 1
ATOM 2332 C C . ASN A 1 292 ? 12.178 8.437 8.803 1.00 90.62 292 ASN A C 1
ATOM 2334 O O . ASN A 1 292 ? 11.072 8.137 8.366 1.00 90.62 292 ASN A O 1
ATOM 2338 N N . ASP A 1 293 ? 12.448 8.405 10.117 1.00 92.19 293 ASP A N 1
ATOM 2339 C CA . ASP A 1 293 ? 11.397 8.167 11.116 1.00 92.19 293 ASP A CA 1
ATOM 2340 C C . ASP A 1 293 ? 10.380 9.311 11.090 1.00 92.19 293 ASP A C 1
ATOM 2342 O O . ASP A 1 293 ? 10.730 10.470 10.842 1.00 92.19 293 ASP A O 1
ATOM 2346 N N . MET A 1 294 ? 9.118 8.973 11.327 1.00 94.88 294 MET A N 1
ATOM 2347 C CA . MET A 1 294 ? 7.964 9.811 11.026 1.00 94.88 294 MET A CA 1
ATOM 2348 C C . MET A 1 294 ? 7.141 10.124 12.268 1.00 94.88 294 MET A C 1
ATOM 2350 O O . MET A 1 294 ? 7.052 9.325 13.198 1.00 94.88 294 MET A O 1
ATOM 2354 N N . GLN A 1 295 ? 6.456 11.260 12.230 1.00 95.19 295 GLN A N 1
ATOM 2355 C CA . GLN A 1 295 ? 5.309 11.549 13.081 1.00 95.19 295 GLN A CA 1
ATOM 2356 C C . GLN A 1 295 ? 4.106 11.908 12.210 1.00 95.19 295 GLN A C 1
ATOM 2358 O O . GLN A 1 295 ? 4.232 12.663 11.244 1.00 95.19 295 GLN A O 1
ATOM 2363 N N . LEU A 1 296 ? 2.929 11.398 12.565 1.00 94.50 296 LEU A N 1
ATOM 2364 C CA . LEU A 1 296 ? 1.668 11.917 12.037 1.00 94.50 296 LEU A CA 1
ATOM 2365 C C . LEU A 1 296 ? 1.388 13.271 12.689 1.00 94.50 296 LEU A C 1
ATOM 2367 O O . LEU A 1 296 ? 1.355 13.361 13.917 1.00 94.50 296 LEU A O 1
ATOM 2371 N N . ALA A 1 297 ? 1.218 14.312 11.871 1.00 91.12 297 ALA A N 1
ATOM 2372 C CA . ALA A 1 297 ? 0.872 15.651 12.347 1.00 91.12 297 ALA A CA 1
ATOM 2373 C C . ALA A 1 297 ? -0.599 15.730 12.783 1.00 91.12 297 ALA A C 1
ATOM 2375 O O . ALA A 1 297 ? -0.899 16.326 13.815 1.00 91.12 297 ALA A O 1
ATOM 2376 N N . ASP A 1 298 ? -1.481 15.075 12.026 1.00 93.75 298 ASP A N 1
ATOM 2377 C CA . ASP A 1 298 ? -2.876 14.833 12.372 1.00 93.75 298 ASP A CA 1
ATOM 2378 C C . ASP A 1 298 ? -3.128 13.317 12.340 1.00 93.75 298 ASP A C 1
ATOM 2380 O O . ASP A 1 298 ? -3.030 12.661 11.303 1.00 93.75 298 ASP A O 1
ATOM 2384 N N . VAL A 1 299 ? -3.390 12.748 13.515 1.00 95.81 299 VAL A N 1
ATOM 2385 C CA . VAL A 1 299 ? -3.683 11.320 13.684 1.00 95.81 299 VAL A CA 1
ATOM 2386 C C . VAL A 1 299 ? -5.138 11.008 13.313 1.00 95.81 299 VAL A C 1
ATOM 2388 O O . VAL A 1 299 ? -5.423 9.939 12.767 1.00 95.81 299 VAL A O 1
ATOM 2391 N N . GLU A 1 300 ? -6.051 11.953 13.545 1.00 95.94 300 GLU A N 1
ATOM 2392 C CA . GLU A 1 300 ? -7.470 11.819 13.210 1.00 95.94 300 GLU A CA 1
ATOM 2393 C C . GLU A 1 300 ? -7.675 11.827 11.689 1.00 95.94 300 GLU A C 1
ATOM 2395 O O . GLU A 1 300 ? -8.583 11.170 11.181 1.00 95.94 300 GLU A O 1
ATOM 2400 N N . GLU A 1 301 ? -6.791 12.484 10.928 1.00 95.44 301 GLU A N 1
ATOM 2401 C CA . GLU A 1 301 ? -6.780 12.398 9.464 1.00 95.44 301 GLU A CA 1
ATOM 2402 C C . GLU A 1 301 ? -6.599 10.948 8.974 1.00 95.44 301 GLU A C 1
ATOM 2404 O O . GLU A 1 301 ? -7.309 10.507 8.063 1.00 95.44 301 GLU A O 1
ATOM 2409 N N . VAL A 1 302 ? -5.701 10.185 9.610 1.00 95.88 302 VAL A N 1
ATOM 2410 C CA . VAL A 1 302 ? -5.473 8.767 9.290 1.00 95.88 302 VAL A CA 1
ATOM 2411 C C . VAL A 1 302 ? -6.601 7.892 9.833 1.00 95.88 302 VAL A C 1
ATOM 2413 O O . VAL A 1 302 ? -7.081 7.024 9.108 1.00 95.88 302 VAL A O 1
ATOM 2416 N N . ALA A 1 303 ? -7.106 8.138 11.047 1.00 97.19 303 ALA A N 1
ATOM 2417 C CA . ALA A 1 303 ? -8.257 7.400 11.579 1.00 97.19 303 ALA A CA 1
ATOM 2418 C C . ALA A 1 303 ? -9.523 7.589 10.712 1.00 97.19 303 ALA A C 1
ATOM 2420 O O . ALA A 1 303 ? -10.260 6.635 10.448 1.00 97.19 303 ALA A O 1
ATOM 2421 N N . ARG A 1 304 ? -9.733 8.796 10.172 1.00 96.69 304 ARG A N 1
ATOM 2422 C CA . ARG A 1 304 ? -10.767 9.104 9.171 1.00 96.69 304 ARG A CA 1
ATOM 2423 C C . ARG A 1 304 ? -10.521 8.389 7.841 1.00 96.69 304 ARG A C 1
ATOM 2425 O O . ARG A 1 304 ? -11.481 7.941 7.217 1.00 96.69 304 ARG A O 1
ATOM 2432 N N . LEU A 1 305 ? -9.270 8.266 7.395 1.00 96.12 305 LEU A N 1
ATOM 2433 C CA . LEU A 1 305 ? -8.930 7.483 6.204 1.00 96.12 305 LEU A CA 1
ATOM 2434 C C . LEU A 1 305 ? -9.264 5.997 6.417 1.00 96.12 305 LEU A C 1
ATOM 2436 O O . LEU A 1 305 ? -9.976 5.430 5.594 1.00 96.12 305 LEU A O 1
ATOM 2440 N N . VAL A 1 306 ? -8.866 5.407 7.552 1.00 97.38 306 VAL A N 1
ATOM 2441 C CA . VAL A 1 306 ? -9.226 4.033 7.963 1.00 97.38 306 VAL A CA 1
ATOM 2442 C C . VAL A 1 306 ? -10.737 3.827 7.921 1.00 97.38 306 VAL A C 1
ATOM 2444 O O . VAL A 1 306 ? -11.215 2.930 7.231 1.00 97.38 306 VAL A O 1
ATOM 2447 N N . ARG A 1 307 ? -11.501 4.702 8.582 1.00 97.00 307 ARG A N 1
ATOM 2448 C CA . ARG A 1 307 ? -12.969 4.695 8.569 1.00 97.00 307 ARG A CA 1
ATOM 2449 C C . ARG A 1 307 ? -13.531 4.696 7.145 1.00 97.00 307 ARG A C 1
ATOM 2451 O O . ARG A 1 307 ? -14.286 3.803 6.780 1.00 97.00 307 ARG A O 1
ATOM 2458 N N . ASN A 1 308 ? -13.120 5.664 6.323 1.00 95.44 308 ASN A N 1
ATOM 2459 C CA . ASN A 1 308 ? -13.595 5.815 4.946 1.00 95.44 308 ASN A CA 1
ATOM 2460 C C . ASN A 1 308 ? -13.249 4.605 4.062 1.00 95.44 308 ASN A C 1
ATOM 2462 O O . ASN A 1 308 ? -13.945 4.336 3.084 1.00 95.44 308 ASN A O 1
ATOM 2466 N N . ARG A 1 309 ? -12.152 3.903 4.362 1.00 94.75 309 ARG A N 1
ATOM 2467 C CA . ARG A 1 309 ? -11.756 2.669 3.678 1.00 94.75 309 ARG A CA 1
ATOM 2468 C C . ARG A 1 309 ? -12.547 1.461 4.169 1.00 94.75 309 ARG A C 1
ATOM 2470 O O . ARG A 1 309 ? -13.014 0.698 3.335 1.00 94.75 309 ARG A O 1
ATOM 2477 N N . LEU A 1 310 ? -12.797 1.326 5.473 1.00 95.50 310 LEU A N 1
ATOM 2478 C CA . LEU A 1 310 ? -13.691 0.291 6.006 1.00 95.50 310 LEU A CA 1
ATOM 2479 C C . LEU A 1 310 ? -15.107 0.417 5.433 1.00 95.50 310 LEU A C 1
ATOM 2481 O O . LEU A 1 310 ? -15.639 -0.585 4.972 1.00 95.50 310 LEU A O 1
ATOM 2485 N N . THR A 1 311 ? -15.668 1.632 5.371 1.00 94.12 311 THR A N 1
ATOM 2486 C CA . THR A 1 311 ? -16.986 1.884 4.759 1.00 94.12 311 THR A CA 1
ATOM 2487 C C . THR A 1 311 ? -17.031 1.450 3.293 1.00 94.12 311 THR A C 1
ATOM 2489 O O . THR A 1 311 ? -17.952 0.745 2.904 1.00 94.12 311 THR A O 1
ATOM 2492 N N . PHE A 1 312 ? -16.016 1.800 2.494 1.00 89.31 312 PHE A N 1
ATOM 2493 C CA . PHE A 1 312 ? -15.907 1.335 1.106 1.00 89.31 312 PHE A CA 1
ATOM 2494 C C . PHE A 1 312 ? -15.827 -0.199 1.012 1.00 89.31 312 PHE A C 1
ATOM 2496 O O . PHE A 1 312 ? -16.427 -0.805 0.128 1.00 89.31 312 PHE A O 1
ATOM 2503 N N . LEU A 1 313 ? -15.125 -0.853 1.944 1.00 90.00 313 LEU A N 1
ATOM 2504 C CA . LEU A 1 313 ? -15.046 -2.313 1.979 1.00 90.00 313 LEU A CA 1
ATOM 2505 C C . LEU A 1 313 ? -16.351 -3.002 2.405 1.00 90.00 313 LEU A C 1
ATOM 2507 O O . LEU A 1 313 ? -16.502 -4.180 2.089 1.00 90.00 313 LEU A O 1
ATOM 2511 N N . ASP A 1 314 ? -17.268 -2.301 3.077 1.00 90.25 314 ASP A N 1
ATOM 2512 C CA . ASP A 1 314 ? -18.597 -2.816 3.441 1.00 90.25 314 ASP A CA 1
ATOM 2513 C C . ASP A 1 314 ? -19.577 -2.833 2.255 1.00 90.25 314 ASP A C 1
ATOM 2515 O O . ASP A 1 314 ? -20.571 -3.560 2.288 1.00 90.25 314 ASP A O 1
ATOM 2519 N N . GLU A 1 315 ? -19.313 -2.047 1.205 1.00 85.19 315 GLU A N 1
ATOM 2520 C CA . GLU A 1 315 ? -20.106 -2.061 -0.026 1.00 85.19 315 GLU A CA 1
ATOM 2521 C C . GLU A 1 315 ? -20.043 -3.448 -0.674 1.00 85.19 315 GLU A C 1
ATOM 2523 O O . GLU A 1 315 ? -18.959 -4.018 -0.831 1.00 85.19 315 GLU A O 1
ATOM 2528 N N . SER A 1 316 ? -21.203 -3.987 -1.068 1.00 70.56 316 SER A N 1
ATOM 2529 C CA . SER A 1 316 ? -21.316 -5.342 -1.610 1.00 70.56 316 SER A CA 1
ATOM 2530 C C . SER A 1 316 ? -20.369 -5.550 -2.787 1.00 70.56 316 SER A C 1
ATOM 2532 O O . SER A 1 316 ? -20.475 -4.853 -3.794 1.00 70.56 316 SER A O 1
ATOM 2534 N N . TYR A 1 317 ? -19.486 -6.536 -2.667 1.00 64.81 317 TYR A N 1
ATOM 2535 C CA . TYR A 1 317 ? -18.521 -6.889 -3.696 1.00 64.81 317 TYR A CA 1
ATOM 2536 C C . TYR A 1 317 ? -18.878 -8.225 -4.320 1.00 64.81 317 TYR A C 1
ATOM 2538 O O . TYR A 1 317 ? -19.026 -9.228 -3.619 1.00 64.81 317 TYR A O 1
ATOM 2546 N N . ARG A 1 318 ? -18.969 -8.251 -5.643 1.00 58.44 318 ARG A N 1
ATOM 2547 C CA . ARG A 1 318 ? -18.935 -9.483 -6.419 1.00 58.44 318 ARG A CA 1
ATOM 2548 C C . ARG A 1 318 ? -17.506 -9.703 -6.897 1.00 58.44 318 ARG A C 1
ATOM 2550 O O . ARG A 1 318 ? -16.786 -8.754 -7.193 1.00 58.44 318 ARG A O 1
ATOM 2557 N N . SER A 1 319 ? -17.104 -10.959 -7.055 1.00 50.38 319 SER A N 1
ATOM 2558 C CA . SER A 1 319 ? -15.789 -11.296 -7.615 1.00 50.38 319 SER A CA 1
ATOM 2559 C C . SER A 1 319 ? -15.610 -10.762 -9.047 1.00 50.38 319 SER A C 1
ATOM 2561 O O . SER A 1 319 ? -14.489 -10.477 -9.458 1.00 50.38 319 SER A O 1
ATOM 2563 N N . SER A 1 320 ? -16.714 -10.545 -9.775 1.00 48.31 320 SER A N 1
ATOM 2564 C CA . SER A 1 320 ? -16.752 -9.805 -11.044 1.00 48.31 320 SER A CA 1
ATOM 2565 C C . SER A 1 320 ? -16.206 -8.389 -10.933 1.00 48.31 320 SER A C 1
ATOM 2567 O O . SER A 1 320 ? -15.606 -7.896 -11.880 1.00 48.31 320 SER A O 1
ATOM 2569 N N . ASP A 1 321 ? -16.362 -7.733 -9.785 1.00 50.00 321 ASP A N 1
ATOM 2570 C CA . ASP A 1 321 ? -16.015 -6.324 -9.619 1.00 50.00 321 ASP A CA 1
ATOM 2571 C C . ASP A 1 321 ? -14.505 -6.142 -9.381 1.00 50.00 321 ASP A C 1
ATOM 2573 O O . ASP A 1 321 ? -13.980 -5.032 -9.476 1.00 50.00 321 ASP A O 1
ATOM 2577 N N . ALA A 1 322 ? -13.770 -7.237 -9.129 1.00 47.75 322 ALA A N 1
ATOM 2578 C CA . ALA A 1 322 ? -12.313 -7.286 -9.280 1.00 47.75 322 ALA A CA 1
ATOM 2579 C C . ALA A 1 322 ? -11.902 -6.950 -10.720 1.00 47.75 322 ALA A C 1
ATOM 2581 O O . ALA A 1 322 ? -10.956 -6.200 -10.941 1.00 47.75 322 ALA A O 1
ATOM 2582 N N . LEU A 1 323 ? -12.658 -7.481 -11.685 1.00 43.62 323 LEU A N 1
ATOM 2583 C CA . LEU A 1 323 ? -12.430 -7.354 -13.124 1.00 43.62 323 LEU A CA 1
ATOM 2584 C C . LEU A 1 323 ? -13.161 -6.138 -13.706 1.00 43.62 323 LEU A C 1
ATOM 2586 O O . LEU A 1 323 ? -12.633 -5.459 -14.583 1.00 43.62 323 LEU A O 1
ATOM 2590 N N . SER A 1 324 ? -14.309 -5.763 -13.129 1.00 41.44 324 SER A N 1
ATOM 2591 C CA . SER A 1 324 ? -14.996 -4.492 -13.393 1.00 41.44 324 SER A CA 1
ATOM 2592 C C . SER A 1 324 ? -14.251 -3.272 -12.823 1.00 41.44 324 SER A C 1
ATOM 2594 O O . SER A 1 324 ? -14.766 -2.153 -12.858 1.00 41.44 324 SER A O 1
ATOM 2596 N N . HIS A 1 325 ? -12.995 -3.435 -12.396 1.00 42.53 325 HIS A N 1
ATOM 2597 C CA . HIS A 1 325 ? -11.995 -2.367 -12.422 1.00 42.53 325 HIS A CA 1
ATOM 2598 C C . HIS A 1 325 ? -11.598 -1.988 -13.863 1.00 42.53 325 HIS A C 1
ATOM 2600 O O . HIS A 1 325 ? -10.446 -1.647 -14.138 1.00 42.53 325 HIS A O 1
ATOM 2606 N N . THR A 1 326 ? -12.575 -1.951 -14.772 1.00 37.78 326 THR A N 1
ATOM 2607 C CA . THR A 1 326 ? -12.444 -1.301 -16.064 1.00 37.78 326 THR A CA 1
ATOM 2608 C C . THR A 1 326 ? -11.933 0.115 -15.863 1.00 37.78 326 THR A C 1
ATOM 2610 O O . THR A 1 326 ? -12.337 0.872 -14.968 1.00 37.78 326 THR A O 1
ATOM 2613 N N . TYR A 1 327 ? -11.003 0.487 -16.726 1.00 38.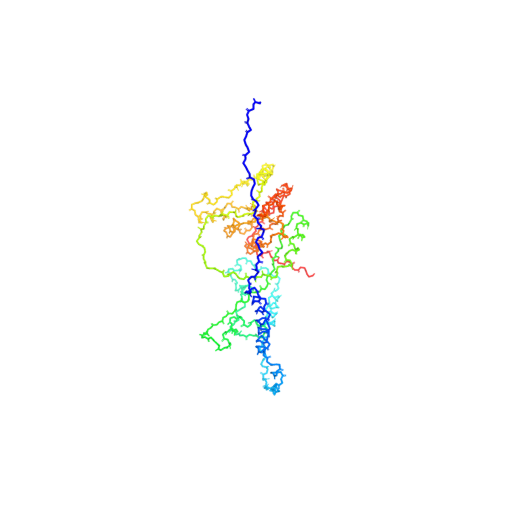75 327 TYR A N 1
ATOM 2614 C CA . TYR A 1 327 ? -10.757 1.880 -17.025 1.00 38.75 327 TYR A CA 1
ATOM 2615 C C . TYR A 1 327 ? -12.002 2.349 -17.779 1.00 38.75 327 TYR A C 1
ATOM 2617 O O . TYR A 1 327 ? -12.160 2.057 -18.960 1.00 38.75 327 TYR A O 1
ATOM 2625 N N . THR A 1 328 ? -12.931 3.009 -17.089 1.00 33.75 328 THR A N 1
ATOM 2626 C CA . THR A 1 328 ? -14.024 3.726 -17.750 1.00 33.75 328 THR A CA 1
ATOM 2627 C C . THR A 1 328 ? -13.405 4.897 -18.504 1.00 33.75 328 THR A C 1
ATOM 2629 O O . THR A 1 328 ? -13.179 5.970 -17.937 1.00 33.75 328 THR A O 1
ATOM 2632 N N . TRP A 1 329 ? -13.038 4.646 -19.760 1.00 35.00 329 TRP A N 1
ATOM 2633 C CA . TRP A 1 329 ? -12.443 5.622 -20.660 1.00 35.00 329 TRP A CA 1
ATOM 2634 C C . TRP A 1 329 ? -13.511 6.618 -21.122 1.00 35.00 329 TRP A C 1
ATOM 2636 O O . TRP A 1 329 ? -14.080 6.476 -22.200 1.00 35.00 329 TRP A O 1
ATOM 2646 N N . ASN A 1 330 ? -13.763 7.652 -20.320 1.00 29.45 330 ASN A N 1
ATOM 2647 C CA . ASN A 1 330 ? -14.308 8.883 -20.880 1.00 29.45 330 ASN A CA 1
ATOM 2648 C C . ASN A 1 330 ? -13.188 9.534 -21.702 1.00 29.45 330 ASN A C 1
ATOM 2650 O O . ASN A 1 330 ? -12.150 9.898 -21.139 1.00 29.45 330 ASN A O 1
ATOM 2654 N N . MET A 1 331 ? -13.392 9.598 -23.021 1.00 30.39 331 MET A N 1
ATOM 2655 C CA . MET A 1 331 ? -12.580 10.397 -23.947 1.00 30.39 331 MET A CA 1
ATOM 2656 C C . MET A 1 331 ? -12.879 11.889 -23.783 1.00 30.39 331 MET A C 1
ATOM 2658 O O . MET A 1 331 ? -14.044 12.215 -23.460 1.00 30.39 331 MET A O 1
#

Foldseek 3Di:
DDDDDDDDDDDDDDDDDDDDPPVVVPPPPPVVVVVVVVVVVVVPPPDPPPPDDPDDDDPPPPPCPDAPVRVLVVVVVVVVPPPDDFQFVVNVVVPPPCVLFFFDKAFADHPPDDCPQFRNVVVVPPDPDPTTIGGHTRDDDFDDAAELDVVVVVQQVVLVVVPPDDDDDDDDDDDDDDFDDLFQAAPVVVVLQVLLVCVCVVVVHPQDDDDDDPVVDPDDVRLLCCQDPPAQEDEGEPGPVLVSVLSHAQAREYEYAYERVVLDDDCVSSVVCRVRNYHGHYYYFYQDDPRSHGYDPDSNSVSVVVVVSVVVSPPDDDPRVSSVVDPPDPD

Sequence (331 aa):
MPKAQQQQQQEKQPQQNRTPRWIQLLIGGPVVISVLMFILLWTMLPGRQSLRGVISPPTLLESHLPDLHTLVQQRRNESVVSDGELLHMDDLVRSDSFEQWAPLIMSKCMHGMDKLAAPCIKETQTTNLVEAQELLYPAFRLRLPHFSSTLMQGKWLSQGLHLDRMRVSEDKETKGGEAHNGGRKLLNEDKLFDAVSAMLKKEGRSEKLEYFRHSDFAGLTEVASFMRDRVKMMIGPHGAAFYNARFAQPRTALIEIIPDPDKFFVPCFWEQARLLGQDYSAHVGKVVSSKNDMQLADVEEVARLVRNRLTFLDESYRSSDALSHTYTWNM

InterPro domains:
  IPR049625 Glycosyltransferase 61, catalytic domain [PF04577] (179-255)

pLDDT: mean 71.49, std 22.2, range [25.94, 98.12]

Organism: NCBI:txid325452